Protein AF-A0A0L8HQH2-F1 (afdb_monomer_lite)

InterPro domains:
  IPR038751 INTS8 [PTHR13350] (6-342)
  IPR060086 Integrator complex subunit 8, N-terminal TPR repeats [PF26725] (22-327)

Foldseek 3Di:
DDDDDDDDDDDDDPDPPDQQPDDLCVCVVDVVVLVVQQPDPQRVVHLLVLLVVLQVVLVVLVVVLDPPPDDDDDDDDDDDDDDDDDDPDDDPSCPPVVSVLSSLLSLLSSLQSCLSVVVPLVVNPVSYQPVSSLVNLLVQLCLQVHPVCSVCLLAQDQLLPGAQSNLVSSLSNLLSLLVLLLVVPDDDDPDPPDPDPDPPPVVVVVVSVVVSVVVSVVSVVSNVSSLSNLVSSLVSLDKGWHAHSVLRDRDDPPDDDDPPSSVRTDIFHSLQVLLSSLQSQLSNCVSVVVLVSSLVSLVSNVVSPDPPTSRHDDDPVVSVVSNVVSCVSVVPDDDPPDDDDPVRVVVVCVVVVND

Radius of gyration: 26.19 Å; chains: 1; bounding box: 87×91×61 Å

pLDDT: mean 78.2, std 22.0, range [26.28, 98.31]

Secondary structure (DSSP, 8-state):
-----PPP------------SS-TTHHHH-HHHHHHHHTSSS-SS-HHHHHHHHHHHHHHHHHTTS------------------------------HHHHHHHHHHHHHHHHHHHHTTT-HHHHHHHS-HHHHHHHHHHHHHHHH-TTSGGGTTSPP-GGGS-HHHHHHHHHHHHHHHHHHHHHTS-PPPP---S---TTHHHHHHHHHHHHHHHHHHHHHTHHHHHHHHHHHHHT---EEEE-GGG-----TT----TTGGGGEEEE-HHHHHHHHHHHHHHHHHHTT-HHHHHHHHHHHHHH--TT-SS----HHHHHHHHHHHHHHTTPPPPTTS---HHHHHHHHHHTTT-

Structure (mmCIF, N/CA/C/O backbone):
data_AF-A0A0L8HQH2-F1
#
_entry.id   AF-A0A0L8HQH2-F1
#
loop_
_atom_site.group_PDB
_atom_site.id
_atom_site.type_symbol
_atom_site.label_atom_id
_atom_site.label_alt_id
_atom_site.label_comp_id
_atom_site.label_asym_id
_atom_site.label_entity_id
_atom_site.label_seq_id
_atom_site.pdbx_PDB_ins_code
_atom_site.Cartn_x
_atom_site.Cartn_y
_atom_site.Cartn_z
_atom_site.occupancy
_atom_site.B_iso_or_equiv
_atom_site.auth_seq_id
_atom_site.auth_comp_id
_atom_site.auth_asym_id
_atom_site.auth_atom_id
_atom_site.pdbx_PDB_model_num
ATOM 1 N N . MET A 1 1 ? 2.810 -59.242 3.666 1.00 40.47 1 MET A N 1
ATOM 2 C CA . MET A 1 1 ? 4.224 -58.861 3.857 1.00 40.47 1 MET A CA 1
ATOM 3 C C . MET A 1 1 ? 4.716 -58.210 2.583 1.00 40.47 1 MET A C 1
ATOM 5 O O . MET A 1 1 ? 4.861 -58.905 1.589 1.00 40.47 1 MET A O 1
ATOM 9 N N . SER A 1 2 ? 4.881 -56.893 2.592 1.00 30.62 2 SER A N 1
ATOM 10 C CA . SER A 1 2 ? 5.757 -56.134 1.690 1.00 30.62 2 SER A CA 1
ATOM 11 C C . SER A 1 2 ? 5.909 -54.747 2.309 1.00 30.62 2 SER A C 1
ATOM 13 O O . SER A 1 2 ? 4.925 -54.150 2.743 1.00 30.62 2 SER A O 1
ATOM 15 N N . GLU A 1 3 ? 7.161 -54.352 2.490 1.00 27.39 3 GLU A N 1
ATOM 16 C CA . GLU A 1 3 ? 7.636 -53.353 3.440 1.00 27.39 3 GLU A CA 1
ATOM 17 C C . GLU A 1 3 ? 7.419 -51.912 2.973 1.00 27.39 3 GLU A C 1
ATOM 19 O O . GLU A 1 3 ? 7.513 -51.578 1.794 1.00 27.39 3 GLU A O 1
ATOM 24 N N . CYS A 1 4 ? 7.147 -51.059 3.957 1.00 27.11 4 CYS A N 1
ATOM 25 C CA . CYS A 1 4 ? 7.068 -49.614 3.847 1.00 27.11 4 CYS A CA 1
ATOM 26 C C . CYS A 1 4 ? 8.495 -49.045 3.894 1.00 27.11 4 CYS A C 1
ATOM 28 O O . CYS A 1 4 ? 9.155 -49.129 4.931 1.00 27.11 4 CYS A O 1
ATOM 30 N N . VAL A 1 5 ? 8.986 -48.485 2.786 1.00 33.34 5 VAL A N 1
ATOM 31 C CA . VAL A 1 5 ? 10.276 -47.782 2.755 1.00 33.34 5 VAL A CA 1
ATOM 32 C C . VAL A 1 5 ? 10.044 -46.326 3.149 1.00 33.34 5 VAL A C 1
ATOM 34 O O . VAL A 1 5 ? 9.513 -45.528 2.379 1.00 33.34 5 VAL A O 1
ATOM 37 N N . MET A 1 6 ? 10.453 -45.986 4.371 1.00 33.44 6 MET A N 1
ATOM 38 C CA . MET A 1 6 ? 10.622 -44.605 4.814 1.00 33.44 6 MET A CA 1
ATOM 39 C C . MET A 1 6 ? 11.778 -43.963 4.038 1.00 33.44 6 MET A C 1
ATOM 41 O O . MET A 1 6 ? 12.914 -44.424 4.132 1.00 33.44 6 MET A O 1
ATOM 45 N N . SER A 1 7 ? 11.505 -42.885 3.301 1.00 30.67 7 SER A N 1
ATOM 46 C CA . SER A 1 7 ? 12.551 -42.015 2.755 1.00 30.67 7 SER A CA 1
ATOM 47 C C . SER A 1 7 ? 12.710 -40.795 3.654 1.00 30.67 7 SER A C 1
ATOM 49 O O . SER A 1 7 ? 11.786 -40.008 3.860 1.00 30.67 7 SER A O 1
ATOM 51 N N . SER A 1 8 ? 13.896 -40.706 4.242 1.00 30.92 8 SER A N 1
ATOM 52 C CA . SER A 1 8 ? 14.345 -39.690 5.179 1.00 30.92 8 SER A CA 1
ATOM 53 C C . SER A 1 8 ? 14.451 -38.302 4.547 1.00 30.92 8 SER A C 1
ATOM 55 O O . SER A 1 8 ? 15.062 -38.116 3.496 1.00 30.92 8 SER A O 1
ATOM 57 N N . SER A 1 9 ? 13.941 -37.321 5.282 1.00 37.47 9 SER A N 1
ATOM 58 C CA . SER A 1 9 ? 14.136 -35.880 5.132 1.00 37.47 9 SER A CA 1
ATOM 59 C C . SER A 1 9 ? 15.604 -35.474 4.919 1.00 37.47 9 SER A C 1
ATOM 61 O O . SER A 1 9 ? 16.418 -35.563 5.842 1.00 37.47 9 SER A O 1
ATOM 63 N N . GLY A 1 10 ? 15.919 -34.963 3.725 1.00 28.16 10 GLY A N 1
ATOM 64 C CA . GLY A 1 10 ? 17.170 -34.274 3.398 1.00 28.16 10 GLY A CA 1
ATOM 65 C C . GLY A 1 10 ? 16.973 -32.755 3.365 1.00 28.16 10 GLY A C 1
ATOM 66 O O . GLY A 1 10 ? 16.019 -32.259 2.775 1.00 28.16 10 GLY A O 1
ATOM 67 N N . ARG A 1 11 ? 17.863 -32.020 4.039 1.00 33.94 11 ARG A N 1
ATOM 68 C CA . ARG A 1 11 ? 17.906 -30.546 4.101 1.00 33.94 11 ARG A CA 1
ATOM 69 C C . ARG A 1 11 ? 18.128 -29.938 2.704 1.00 33.94 11 ARG A C 1
ATOM 71 O O . ARG A 1 11 ? 18.887 -30.528 1.935 1.00 33.94 11 ARG A O 1
ATOM 78 N N . PRO A 1 12 ? 17.597 -28.740 2.394 1.00 33.75 12 PRO A N 1
ATOM 79 C CA . PRO A 1 12 ? 18.025 -28.015 1.206 1.00 33.75 12 PRO A CA 1
ATOM 80 C C . PRO A 1 12 ? 19.468 -27.545 1.425 1.00 33.75 12 PRO A C 1
ATOM 82 O O . PRO A 1 12 ? 19.755 -26.714 2.286 1.00 33.75 12 PRO A O 1
ATOM 85 N N . SER A 1 13 ? 20.390 -28.150 0.682 1.00 30.48 13 SER A N 1
ATOM 86 C CA . SER A 1 13 ? 21.754 -27.654 0.534 1.00 30.48 13 SER A CA 1
ATOM 87 C C . SER A 1 13 ? 21.686 -26.325 -0.221 1.00 30.48 13 SER A C 1
ATOM 89 O O . SER A 1 13 ? 21.025 -26.251 -1.257 1.00 30.48 13 SER A O 1
ATOM 91 N N . MET A 1 14 ? 22.326 -25.280 0.310 1.00 41.94 14 MET A N 1
ATOM 92 C CA . MET A 1 14 ? 22.543 -24.018 -0.404 1.00 41.94 14 MET A CA 1
ATOM 93 C C . MET A 1 14 ? 23.433 -24.321 -1.608 1.00 41.94 14 MET A C 1
ATOM 95 O O . MET A 1 14 ? 24.655 -24.419 -1.487 1.00 41.94 14 MET A O 1
ATOM 99 N N . GLY A 1 15 ? 22.791 -24.548 -2.752 1.00 34.19 15 GLY A N 1
ATOM 100 C CA . GLY A 1 15 ? 23.458 -24.612 -4.041 1.00 34.19 15 GLY A CA 1
ATOM 101 C C . GLY A 1 15 ? 24.081 -23.260 -4.406 1.00 34.19 15 GLY A C 1
ATOM 102 O O . GLY A 1 15 ? 23.786 -22.244 -3.768 1.00 34.19 15 GLY A O 1
ATOM 103 N N . PRO A 1 16 ? 24.955 -23.234 -5.426 1.00 34.78 16 PRO A N 1
ATOM 104 C CA . PRO A 1 16 ? 25.500 -21.992 -5.955 1.00 34.78 16 PRO A CA 1
ATOM 105 C C . PRO A 1 16 ? 24.341 -21.088 -6.368 1.00 34.78 16 PRO A C 1
ATOM 107 O O . PRO A 1 16 ? 23.354 -21.589 -6.903 1.00 34.78 16 PRO A O 1
ATOM 110 N N . ILE A 1 17 ? 24.469 -19.780 -6.136 1.00 41.50 17 ILE A N 1
ATOM 111 C CA . ILE A 1 17 ? 23.559 -18.766 -6.676 1.00 41.50 17 ILE A CA 1
ATOM 112 C C . ILE A 1 17 ? 23.475 -19.017 -8.183 1.00 41.50 17 ILE A C 1
ATOM 114 O O . ILE A 1 17 ? 24.422 -18.729 -8.918 1.00 41.50 17 ILE A O 1
ATOM 118 N N . THR A 1 18 ? 22.386 -19.633 -8.637 1.00 38.00 18 THR A N 1
ATOM 119 C CA . THR A 1 18 ? 22.082 -19.740 -10.055 1.00 38.00 18 THR A CA 1
ATOM 120 C C . THR A 1 18 ? 21.903 -18.312 -10.530 1.00 38.00 18 THR A C 1
ATOM 122 O O . THR A 1 18 ? 21.019 -17.599 -10.059 1.00 38.00 18 THR A O 1
ATOM 125 N N . LEU A 1 19 ? 22.819 -17.858 -11.389 1.00 38.75 19 LEU A N 1
ATOM 126 C CA . LEU A 1 19 ? 22.644 -16.613 -12.126 1.00 38.75 19 LEU A CA 1
ATOM 127 C C . LEU A 1 19 ? 21.235 -16.651 -12.733 1.00 38.75 19 LEU A C 1
ATOM 129 O O . LEU A 1 19 ? 20.871 -17.700 -13.277 1.00 38.75 19 LEU A O 1
ATOM 133 N N . PRO A 1 20 ? 20.436 -15.575 -12.619 1.00 51.72 20 PRO A N 1
ATOM 134 C CA . PRO A 1 20 ? 19.122 -15.560 -13.241 1.00 51.72 20 PRO A CA 1
ATOM 135 C C . PRO A 1 20 ? 19.290 -15.915 -14.721 1.00 51.72 20 PRO A C 1
ATOM 137 O O . PRO A 1 20 ? 20.242 -15.460 -15.360 1.00 51.72 20 PRO A O 1
ATOM 140 N N . ALA A 1 21 ? 18.401 -16.759 -15.254 1.00 62.91 21 ALA A N 1
ATOM 141 C CA . ALA A 1 21 ? 18.482 -17.219 -16.645 1.00 62.91 21 ALA A CA 1
ATOM 142 C C . ALA A 1 21 ? 18.454 -16.051 -17.654 1.00 62.91 21 ALA A C 1
ATOM 144 O O . ALA A 1 21 ? 18.872 -16.213 -18.796 1.00 62.91 21 ALA A O 1
ATOM 145 N N . VAL A 1 22 ? 17.996 -14.883 -17.194 1.00 67.88 22 VAL A N 1
ATOM 146 C CA . VAL A 1 22 ? 17.934 -13.605 -17.899 1.00 67.88 22 VAL A CA 1
ATOM 147 C C . VAL A 1 22 ? 18.656 -12.555 -17.056 1.00 67.88 22 VAL A C 1
ATOM 149 O O . VAL A 1 22 ? 18.317 -12.339 -15.887 1.00 67.88 22 VAL A O 1
ATOM 152 N N . ALA A 1 23 ? 19.654 -11.877 -17.622 1.00 77.88 23 ALA A N 1
ATOM 153 C CA . ALA A 1 23 ? 20.329 -10.800 -16.909 1.00 77.88 23 ALA A CA 1
ATOM 154 C C . ALA A 1 23 ? 19.415 -9.569 -16.778 1.00 77.88 23 ALA A C 1
ATOM 156 O O . ALA A 1 23 ? 18.656 -9.243 -17.686 1.00 77.88 23 ALA A O 1
ATOM 157 N N . TRP A 1 24 ? 19.519 -8.817 -15.674 1.00 78.94 24 TRP A N 1
ATOM 158 C CA . TRP A 1 24 ? 18.626 -7.676 -15.404 1.00 78.94 24 TRP A CA 1
ATOM 159 C C . TRP A 1 24 ? 18.599 -6.626 -16.534 1.00 78.94 24 TRP A C 1
ATOM 161 O O . TRP A 1 24 ? 17.595 -5.940 -16.715 1.00 78.94 24 TRP A O 1
ATOM 171 N N . PHE A 1 25 ? 19.697 -6.480 -17.288 1.00 79.06 25 PHE A N 1
ATOM 172 C CA . PHE A 1 25 ? 19.797 -5.508 -18.378 1.00 79.06 25 PHE A CA 1
ATOM 173 C C . PHE A 1 25 ? 19.011 -5.933 -19.621 1.00 79.06 25 PHE A C 1
ATOM 175 O O . PHE A 1 25 ? 18.675 -5.074 -20.427 1.00 79.06 25 PHE A O 1
ATOM 182 N N . GLU A 1 26 ? 18.687 -7.216 -19.782 1.00 83.62 26 GLU A N 1
ATOM 183 C CA . GLU A 1 26 ? 17.894 -7.700 -20.917 1.00 83.62 26 GLU A CA 1
ATOM 184 C C . GLU A 1 26 ? 16.468 -7.141 -20.869 1.00 83.62 26 GLU A C 1
ATOM 186 O O . GLU A 1 26 ? 15.919 -6.778 -21.905 1.00 83.62 26 GLU A O 1
ATOM 191 N N . PHE A 1 27 ? 15.921 -6.918 -19.668 1.00 85.50 27 PHE A N 1
ATOM 192 C CA . PHE A 1 27 ? 14.631 -6.241 -19.477 1.00 85.50 27 PHE A CA 1
ATOM 193 C C . PHE A 1 27 ? 14.640 -4.759 -19.885 1.00 85.50 27 PHE A C 1
ATOM 195 O O . PHE A 1 27 ? 13.578 -4.169 -20.062 1.00 85.50 27 PHE A O 1
ATOM 202 N N . LEU A 1 28 ? 15.819 -4.136 -20.017 1.00 81.94 28 LEU A N 1
ATOM 203 C CA . LEU A 1 28 ? 15.943 -2.792 -20.594 1.00 81.94 28 LEU A CA 1
ATOM 204 C C . LEU A 1 28 ? 16.012 -2.816 -22.124 1.00 81.94 28 LEU A C 1
ATOM 206 O O . LEU A 1 28 ? 15.782 -1.783 -22.746 1.00 81.94 28 LEU A O 1
ATOM 210 N N . LEU A 1 29 ? 16.386 -3.952 -22.716 1.00 82.19 29 LEU A N 1
ATOM 211 C CA . LEU A 1 29 ? 16.535 -4.108 -24.163 1.00 82.19 29 LEU A CA 1
ATOM 212 C C . LEU A 1 29 ? 15.233 -4.577 -24.818 1.00 82.19 29 LEU A C 1
ATOM 214 O O . LEU A 1 29 ? 14.942 -4.170 -25.940 1.00 82.19 29 LEU A O 1
ATOM 218 N N . ASP A 1 30 ? 14.459 -5.408 -24.120 1.00 81.75 30 ASP A N 1
ATOM 219 C CA . ASP A 1 30 ? 13.170 -5.921 -24.578 1.00 81.75 30 ASP A CA 1
ATOM 220 C C . ASP A 1 30 ? 12.080 -5.662 -23.528 1.00 81.75 30 ASP A C 1
ATOM 222 O O . ASP A 1 30 ? 12.012 -6.318 -22.487 1.00 81.75 30 ASP A O 1
ATOM 226 N N . GLU A 1 31 ? 11.190 -4.710 -23.821 1.00 75.88 31 GLU A N 1
ATOM 227 C CA . GLU A 1 31 ? 10.073 -4.369 -22.935 1.00 75.88 31 GLU A CA 1
ATOM 228 C C . GLU A 1 31 ? 9.068 -5.516 -22.754 1.00 75.88 31 GLU A C 1
ATOM 230 O O . GLU A 1 31 ? 8.426 -5.611 -21.704 1.00 75.88 31 GLU A O 1
ATOM 235 N N . SER A 1 32 ? 8.937 -6.401 -23.748 1.00 83.94 32 SER A N 1
ATOM 236 C CA . SER A 1 32 ? 7.994 -7.524 -23.712 1.00 83.94 32 SER A CA 1
ATOM 237 C C . SER A 1 32 ? 8.487 -8.681 -22.839 1.00 83.94 32 SER A C 1
ATOM 239 O O . SER A 1 32 ? 7.683 -9.467 -22.323 1.00 83.94 32 SER A O 1
ATOM 241 N N . LEU A 1 33 ? 9.803 -8.753 -22.615 1.00 88.12 33 LEU A N 1
ATOM 242 C CA . LEU A 1 33 ? 10.445 -9.790 -21.815 1.00 88.12 33 LEU A CA 1
ATOM 243 C C . LEU A 1 33 ? 9.969 -9.761 -20.362 1.00 88.12 33 LEU A C 1
ATOM 245 O O . LEU A 1 33 ? 9.731 -10.815 -19.775 1.00 88.12 33 LEU A O 1
ATOM 249 N N . LEU A 1 34 ? 9.769 -8.562 -19.804 1.00 89.31 34 LEU A N 1
ATOM 250 C CA . LEU A 1 34 ? 9.284 -8.401 -18.434 1.00 89.31 34 LEU A CA 1
ATOM 251 C C . LEU A 1 34 ? 7.891 -9.012 -18.266 1.00 89.31 34 LEU A C 1
ATOM 253 O O . LEU A 1 34 ? 7.664 -9.808 -17.361 1.00 89.31 34 LEU A O 1
ATOM 257 N N . GLU A 1 35 ? 6.956 -8.662 -19.148 1.00 89.56 35 GLU A N 1
ATOM 258 C CA . GLU A 1 35 ? 5.593 -9.189 -19.080 1.00 89.56 35 GLU A CA 1
ATOM 259 C C . GLU A 1 35 ? 5.536 -10.698 -19.280 1.00 89.56 35 GLU A C 1
ATOM 261 O O . GLU A 1 35 ? 4.736 -11.375 -18.633 1.00 89.56 35 GLU A O 1
ATOM 266 N N . LYS A 1 36 ? 6.354 -11.222 -20.197 1.00 90.56 36 LYS A N 1
ATOM 267 C CA . LYS A 1 36 ? 6.435 -12.657 -20.451 1.00 90.56 36 LYS A CA 1
ATOM 268 C C . LYS A 1 36 ? 6.925 -13.395 -19.210 1.00 90.56 36 LYS A C 1
ATOM 270 O O . LYS A 1 36 ? 6.274 -14.351 -18.804 1.00 90.56 36 LYS A O 1
ATOM 275 N N . HIS A 1 37 ? 8.008 -12.909 -18.604 1.00 91.50 37 HIS A N 1
ATOM 276 C CA . HIS A 1 37 ? 8.584 -13.463 -17.379 1.00 91.50 37 HIS A CA 1
ATOM 277 C C . HIS A 1 37 ? 7.568 -13.469 -16.236 1.00 91.50 37 HIS A C 1
ATOM 279 O O . HIS A 1 37 ? 7.323 -14.499 -15.621 1.00 91.50 37 HIS A O 1
ATOM 285 N N . LEU A 1 38 ? 6.893 -12.341 -15.991 1.00 91.19 38 LEU A N 1
ATOM 286 C CA . LEU A 1 38 ? 5.920 -12.217 -14.899 1.00 91.19 38 LEU A CA 1
ATOM 287 C C . LEU A 1 38 ? 4.697 -13.143 -15.054 1.00 91.19 38 LEU A C 1
ATOM 289 O O . LEU A 1 38 ? 4.075 -13.492 -14.055 1.00 91.19 38 LEU A O 1
ATOM 293 N N . LYS A 1 39 ? 4.354 -13.556 -16.282 1.00 92.88 39 LYS A N 1
ATOM 294 C CA . LYS A 1 39 ? 3.236 -14.476 -16.574 1.00 92.88 39 LYS A CA 1
ATOM 295 C C . LYS A 1 39 ? 3.604 -15.959 -16.418 1.00 92.88 39 LYS A C 1
ATOM 297 O O . LYS A 1 39 ? 2.724 -16.810 -16.559 1.00 92.88 39 LYS A O 1
ATOM 302 N N . GLU A 1 40 ? 4.867 -16.292 -16.159 1.00 91.94 40 GLU A N 1
ATOM 303 C CA . GLU A 1 40 ? 5.283 -17.672 -15.907 1.00 91.94 40 GLU A CA 1
ATOM 304 C C . GLU A 1 40 ? 4.687 -18.204 -14.593 1.00 91.94 40 GLU A C 1
ATOM 306 O O . GLU A 1 40 ? 4.380 -17.448 -13.675 1.00 91.94 40 GLU A O 1
ATOM 311 N N . LEU A 1 41 ? 4.500 -19.526 -14.486 1.00 86.50 41 LEU A N 1
ATOM 312 C CA . LEU A 1 41 ? 3.867 -20.133 -13.306 1.00 86.50 41 LEU A CA 1
ATOM 313 C C . LEU A 1 41 ? 4.722 -19.974 -12.037 1.00 86.50 41 LEU A C 1
ATOM 315 O O . LEU A 1 41 ? 4.181 -19.850 -10.945 1.00 86.50 41 LEU A O 1
ATOM 319 N N . ASN A 1 42 ? 6.047 -20.002 -12.192 1.00 86.19 42 ASN A N 1
ATOM 320 C CA . ASN A 1 42 ? 7.028 -19.854 -11.118 1.00 86.19 42 ASN A CA 1
ATOM 321 C C . ASN A 1 42 ? 8.237 -19.073 -11.660 1.00 86.19 42 ASN A C 1
ATOM 323 O O . ASN A 1 42 ? 9.258 -19.690 -11.966 1.00 86.19 42 ASN A O 1
ATOM 327 N N . PRO A 1 43 ? 8.110 -17.749 -11.847 1.00 88.12 43 PRO A N 1
ATOM 328 C CA . PRO A 1 43 ? 9.191 -16.935 -12.387 1.00 88.12 43 PRO A CA 1
ATOM 329 C C . PRO A 1 43 ? 10.405 -16.965 -11.452 1.00 88.12 43 PRO A C 1
ATOM 331 O O . PRO A 1 43 ? 10.268 -16.744 -10.245 1.00 88.12 43 PRO A O 1
ATOM 334 N N . ASP A 1 44 ? 11.588 -17.204 -12.017 1.00 85.06 44 ASP A N 1
ATOM 335 C CA . ASP A 1 44 ? 12.876 -17.110 -11.322 1.00 85.06 44 ASP A CA 1
ATOM 336 C C . ASP A 1 44 ? 13.787 -16.116 -12.062 1.00 85.06 44 ASP A C 1
ATOM 338 O O . ASP A 1 44 ? 14.236 -16.410 -13.174 1.00 85.06 44 ASP A O 1
ATOM 342 N N . PRO A 1 45 ? 14.038 -14.914 -11.513 1.00 89.56 45 PRO A N 1
ATOM 343 C CA . PRO A 1 45 ? 13.694 -14.459 -10.164 1.00 89.56 45 PRO A CA 1
ATOM 344 C C . PRO A 1 45 ? 12.202 -14.145 -9.983 1.00 89.56 45 PRO A C 1
ATOM 346 O O . PRO A 1 45 ? 11.519 -13.713 -10.914 1.00 89.56 45 PRO A O 1
ATOM 349 N N . THR A 1 46 ? 11.709 -14.300 -8.752 1.00 92.69 46 THR A N 1
ATOM 350 C CA . THR A 1 46 ? 10.336 -13.922 -8.373 1.00 92.69 46 THR A CA 1
ATOM 351 C C . THR A 1 46 ? 10.101 -12.413 -8.545 1.00 92.69 46 THR A C 1
ATOM 353 O O . THR A 1 46 ? 11.060 -11.637 -8.487 1.00 92.69 46 THR A O 1
ATOM 356 N N . PRO A 1 47 ? 8.845 -11.936 -8.667 1.00 94.38 47 PRO A N 1
ATOM 357 C CA . PRO A 1 47 ? 8.560 -10.508 -8.835 1.00 94.38 47 PRO A CA 1
ATOM 358 C C . PRO A 1 47 ? 9.172 -9.625 -7.732 1.00 94.38 47 PRO A C 1
ATOM 360 O O . PRO A 1 47 ? 9.752 -8.580 -8.017 1.00 94.38 47 PRO A O 1
ATOM 363 N N . GLY A 1 48 ? 9.128 -10.072 -6.472 1.00 93.81 48 GLY A N 1
ATOM 364 C CA . GLY A 1 48 ? 9.774 -9.361 -5.364 1.00 93.81 48 GLY A CA 1
ATOM 365 C C . GLY A 1 48 ? 11.294 -9.268 -5.525 1.00 93.81 48 GLY A C 1
ATOM 366 O O . GLY A 1 48 ? 11.873 -8.192 -5.378 1.00 93.81 48 GLY A O 1
ATOM 367 N N . GLN A 1 49 ? 11.945 -10.369 -5.914 1.00 92.69 49 GLN A N 1
ATOM 368 C CA . GLN A 1 49 ? 13.384 -10.378 -6.199 1.00 92.69 49 GLN A CA 1
ATOM 369 C C . GLN A 1 49 ? 13.738 -9.464 -7.379 1.00 92.69 49 GLN A C 1
ATOM 371 O O . GLN A 1 49 ? 14.759 -8.784 -7.321 1.00 92.69 49 GLN A O 1
ATOM 376 N N . MET A 1 50 ? 12.898 -9.384 -8.417 1.00 93.19 50 MET A N 1
ATOM 377 C CA . MET A 1 50 ? 13.104 -8.454 -9.534 1.00 93.19 50 MET A CA 1
ATOM 378 C C . MET A 1 50 ? 13.085 -6.997 -9.080 1.00 93.19 50 MET A C 1
ATOM 380 O O . MET A 1 50 ? 13.994 -6.244 -9.425 1.00 93.19 50 MET A O 1
ATOM 384 N N . ILE A 1 51 ? 12.093 -6.605 -8.271 1.00 95.06 51 ILE A N 1
ATOM 385 C CA . ILE A 1 51 ? 12.031 -5.257 -7.686 1.00 95.06 51 ILE A CA 1
ATOM 386 C C . ILE A 1 51 ? 13.318 -4.970 -6.908 1.00 95.06 51 ILE A C 1
ATOM 388 O O . ILE A 1 51 ? 13.943 -3.932 -7.124 1.00 95.06 51 ILE A O 1
ATOM 392 N N . VAL A 1 52 ? 13.751 -5.902 -6.050 1.00 92.62 52 VAL A N 1
ATOM 393 C CA . VAL A 1 52 ? 14.988 -5.752 -5.270 1.00 92.62 52 VAL A CA 1
ATOM 394 C C . VAL A 1 52 ? 16.200 -5.561 -6.185 1.00 92.62 52 VAL A C 1
ATOM 396 O O . VAL A 1 52 ? 16.960 -4.613 -5.993 1.00 92.62 52 VAL A O 1
ATOM 399 N N . HIS A 1 53 ? 16.357 -6.403 -7.208 1.00 92.00 53 HIS A N 1
ATOM 400 C CA . HIS A 1 53 ? 17.467 -6.315 -8.155 1.00 92.00 53 HIS A CA 1
ATOM 401 C C . HIS A 1 53 ? 17.488 -4.986 -8.916 1.00 92.00 53 HIS A C 1
ATOM 403 O O . HIS A 1 53 ? 18.539 -4.349 -9.005 1.00 92.00 53 HIS A O 1
ATOM 409 N N . PHE A 1 54 ? 16.347 -4.539 -9.447 1.00 93.81 54 PHE A N 1
ATOM 410 C CA . PHE A 1 54 ? 16.279 -3.281 -10.191 1.00 93.81 54 PHE A CA 1
ATOM 411 C C . PHE A 1 54 ? 16.594 -2.073 -9.306 1.00 93.81 54 PHE A C 1
ATOM 413 O O . PHE A 1 54 ? 17.354 -1.196 -9.721 1.00 93.81 54 PHE A O 1
ATOM 420 N N . MET A 1 55 ? 16.077 -2.047 -8.077 1.00 92.31 55 MET A N 1
ATOM 421 C CA . MET A 1 55 ? 16.305 -0.948 -7.136 1.00 92.31 55 MET A CA 1
ATOM 422 C C . MET A 1 55 ? 17.757 -0.909 -6.638 1.00 92.31 55 MET A C 1
ATOM 424 O O . MET A 1 55 ? 18.383 0.148 -6.681 1.00 92.31 55 MET A O 1
ATOM 428 N N . GLN A 1 56 ? 18.352 -2.056 -6.288 1.00 91.25 56 GLN A N 1
ATOM 429 C CA . GLN A 1 56 ? 19.774 -2.138 -5.914 1.00 91.25 56 GLN A CA 1
ATOM 430 C C . GLN A 1 56 ? 20.698 -1.701 -7.055 1.00 91.25 56 GLN A C 1
ATOM 432 O O . GLN A 1 56 ? 21.690 -0.996 -6.839 1.00 91.25 56 GLN A O 1
ATOM 437 N N . GLN A 1 57 ? 20.371 -2.087 -8.290 1.00 90.06 57 GLN A N 1
ATOM 438 C CA . GLN A 1 57 ? 21.141 -1.667 -9.455 1.00 90.06 57 GLN A CA 1
ATOM 439 C C . GLN A 1 57 ? 20.987 -0.161 -9.710 1.00 90.06 57 GLN A C 1
ATOM 441 O O . GLN A 1 57 ? 21.953 0.503 -10.096 1.00 90.06 57 GLN A O 1
ATOM 446 N N . ALA A 1 58 ? 19.799 0.397 -9.459 1.00 89.56 58 ALA A N 1
ATOM 447 C CA . ALA A 1 58 ? 19.550 1.831 -9.548 1.00 89.56 58 ALA A CA 1
ATOM 448 C C . ALA A 1 58 ? 20.360 2.615 -8.502 1.00 89.56 58 ALA A C 1
ATOM 450 O O . ALA A 1 58 ? 20.925 3.655 -8.840 1.00 89.56 58 ALA A O 1
ATOM 451 N N . GLU A 1 59 ? 20.476 2.117 -7.269 1.00 86.88 59 GLU A N 1
ATOM 452 C CA . GLU A 1 59 ? 21.302 2.709 -6.203 1.00 86.88 59 GLU A CA 1
ATOM 453 C C . GLU A 1 59 ? 22.799 2.623 -6.509 1.00 86.88 59 GLU A C 1
ATOM 455 O O . GLU A 1 59 ? 23.513 3.622 -6.419 1.00 86.88 59 GLU A O 1
ATOM 460 N N . THR A 1 60 ? 23.270 1.446 -6.934 1.00 85.75 60 THR A N 1
ATOM 461 C CA . THR A 1 60 ? 24.676 1.215 -7.308 1.00 85.75 60 THR A CA 1
ATOM 462 C C . THR A 1 60 ? 25.106 2.163 -8.417 1.00 85.75 60 THR A C 1
ATOM 464 O O . THR A 1 60 ? 26.199 2.729 -8.375 1.00 85.75 60 THR A O 1
ATOM 467 N N . HIS A 1 61 ? 24.230 2.371 -9.403 1.00 81.38 61 HIS A N 1
ATOM 468 C CA . HIS A 1 61 ? 24.451 3.407 -10.390 1.00 81.38 61 HIS A CA 1
ATOM 469 C C . HIS A 1 61 ? 24.368 4.783 -9.728 1.00 81.38 61 HIS A C 1
ATOM 471 O O . HIS A 1 61 ? 25.383 5.447 -9.686 1.00 81.38 61 HIS A O 1
ATOM 477 N N . SER A 1 62 ? 23.283 5.194 -9.081 1.00 79.25 62 SER A N 1
ATOM 478 C CA . SER A 1 62 ? 23.178 6.536 -8.466 1.00 79.25 62 SER A CA 1
ATOM 479 C C . SER A 1 62 ? 24.415 6.983 -7.656 1.00 79.25 62 SER A C 1
ATOM 481 O O . SER A 1 62 ? 24.884 8.104 -7.839 1.00 79.25 62 SER A O 1
ATOM 483 N N . ASN A 1 63 ? 25.002 6.098 -6.842 1.00 64.88 63 ASN A N 1
ATOM 484 C CA . ASN A 1 63 ? 26.162 6.398 -5.992 1.00 64.88 63 ASN A CA 1
ATOM 485 C C . ASN A 1 63 ? 27.506 6.474 -6.738 1.00 64.88 63 ASN A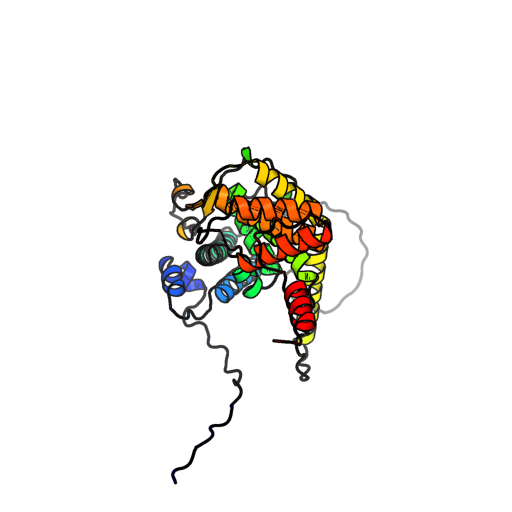 C 1
ATOM 487 O O . ASN A 1 63 ? 28.412 7.176 -6.294 1.00 64.88 63 ASN A O 1
ATOM 491 N N . ALA A 1 64 ? 27.650 5.808 -7.886 1.00 60.28 64 ALA A N 1
ATOM 492 C CA . ALA A 1 64 ? 28.861 5.893 -8.707 1.00 60.28 64 ALA A CA 1
ATOM 493 C C . ALA A 1 64 ? 29.004 7.241 -9.456 1.00 60.28 64 ALA A C 1
ATOM 495 O O . ALA A 1 64 ? 30.010 7.457 -10.130 1.00 60.28 64 ALA A O 1
ATOM 496 N N . ALA A 1 65 ? 28.030 8.155 -9.331 1.00 53.38 65 ALA A N 1
ATOM 497 C CA . ALA A 1 65 ? 28.109 9.529 -9.841 1.00 53.38 65 ALA A CA 1
ATOM 498 C C . ALA A 1 65 ? 28.861 10.508 -8.915 1.00 53.38 65 ALA A C 1
ATOM 500 O O . ALA A 1 65 ? 29.136 11.632 -9.331 1.00 53.38 65 ALA A O 1
ATOM 501 N N . LEU A 1 66 ? 29.212 10.113 -7.685 1.00 42.56 66 LEU A N 1
ATOM 502 C CA . LEU A 1 66 ? 30.085 10.905 -6.814 1.00 42.56 66 LEU A CA 1
ATOM 503 C C . LEU A 1 66 ? 31.549 10.557 -7.134 1.00 42.56 66 LEU A C 1
ATOM 505 O O . LEU A 1 66 ? 31.957 9.416 -6.893 1.00 42.56 66 LEU A O 1
ATOM 509 N N . PRO A 1 67 ? 32.367 11.484 -7.672 1.00 40.78 67 PRO A N 1
ATOM 510 C CA . PRO A 1 67 ? 33.773 11.201 -7.911 1.00 40.78 67 PRO A CA 1
ATOM 511 C C . PRO A 1 67 ? 34.453 10.917 -6.572 1.00 40.78 67 PRO A C 1
ATOM 513 O O . PRO A 1 67 ? 34.578 11.781 -5.705 1.00 40.78 67 PRO A O 1
ATOM 516 N N . THR A 1 68 ? 34.896 9.675 -6.405 1.00 35.50 68 THR A N 1
ATOM 517 C CA . THR A 1 68 ? 35.739 9.248 -5.294 1.00 35.50 68 THR A CA 1
ATOM 518 C C . THR A 1 68 ? 37.116 9.890 -5.461 1.00 35.50 68 THR A C 1
ATOM 520 O O . THR A 1 68 ? 38.044 9.274 -5.983 1.00 35.50 68 THR A O 1
ATOM 523 N N . HIS A 1 69 ? 37.279 11.141 -5.034 1.00 41.31 69 HIS A N 1
ATOM 524 C CA . HIS A 1 69 ? 38.612 11.646 -4.744 1.00 41.31 69 HIS A CA 1
ATOM 525 C C . HIS A 1 69 ? 39.059 10.951 -3.458 1.00 41.31 69 HIS A C 1
ATOM 527 O O . HIS A 1 69 ? 38.555 11.262 -2.384 1.00 41.31 69 HIS A O 1
ATOM 533 N N . ASN A 1 70 ? 39.894 9.917 -3.603 1.00 35.53 70 ASN A N 1
ATOM 534 C CA . ASN A 1 70 ? 41.037 9.586 -2.740 1.00 35.53 70 ASN A CA 1
ATOM 535 C C . ASN A 1 70 ? 41.430 8.113 -2.903 1.00 35.53 70 ASN A C 1
ATOM 537 O O . ASN A 1 70 ? 41.120 7.259 -2.075 1.00 35.53 70 ASN A O 1
ATOM 541 N N . LYS A 1 71 ? 42.196 7.832 -3.959 1.00 36.88 71 LYS A N 1
ATOM 542 C CA . LYS A 1 71 ? 43.171 6.738 -3.969 1.00 36.88 71 LYS A CA 1
ATOM 543 C C . LYS A 1 71 ? 44.430 7.195 -4.695 1.00 36.88 71 LYS A C 1
ATOM 545 O O . LYS A 1 71 ? 44.537 6.978 -5.890 1.00 36.88 71 LYS A O 1
ATOM 550 N N . THR A 1 72 ? 45.375 7.770 -3.952 1.00 30.72 72 THR A N 1
ATOM 551 C CA . THR A 1 72 ? 46.819 7.648 -4.223 1.00 30.72 72 THR A CA 1
ATOM 552 C C . THR A 1 72 ? 47.621 8.025 -2.974 1.00 30.72 72 THR A C 1
ATOM 554 O O . THR A 1 72 ? 47.650 9.182 -2.577 1.00 30.72 72 THR A O 1
ATOM 557 N N . ASN A 1 73 ? 48.257 7.003 -2.401 1.00 31.03 73 ASN A N 1
ATOM 558 C CA . ASN A 1 73 ? 49.584 6.965 -1.781 1.00 31.03 73 ASN A CA 1
ATOM 559 C C . ASN A 1 73 ? 49.941 7.924 -0.630 1.00 31.03 73 ASN A C 1
ATOM 561 O O . ASN A 1 73 ? 50.178 9.115 -0.795 1.00 31.03 73 ASN A O 1
ATOM 565 N N . SER A 1 74 ? 50.138 7.296 0.530 1.00 32.25 74 SER A N 1
ATOM 566 C CA . SER A 1 74 ? 51.111 7.690 1.548 1.00 32.25 74 SER A CA 1
ATOM 567 C C . SER A 1 74 ? 52.515 7.730 0.933 1.00 32.25 74 SER A C 1
ATOM 569 O O . SER A 1 74 ? 52.943 6.702 0.415 1.00 32.25 74 SER A O 1
ATOM 571 N N . GLU A 1 75 ? 53.215 8.865 1.035 1.00 27.48 75 GLU A N 1
ATOM 572 C CA . GLU A 1 75 ? 54.609 8.963 1.510 1.00 27.48 75 GLU A CA 1
ATOM 573 C C . GLU A 1 75 ? 55.096 10.434 1.543 1.00 27.48 75 GLU A C 1
ATOM 575 O O . GLU A 1 75 ? 55.124 11.118 0.528 1.00 27.48 75 GLU A O 1
ATOM 580 N N . LEU A 1 76 ? 55.501 10.871 2.747 1.00 29.98 76 LEU A N 1
ATOM 581 C CA . LEU A 1 76 ? 56.528 11.880 3.080 1.00 29.98 76 LEU A CA 1
ATOM 582 C C . LEU A 1 76 ? 56.388 13.338 2.569 1.00 29.98 76 LEU A C 1
ATOM 584 O O . LEU A 1 76 ? 56.749 13.661 1.444 1.00 29.98 76 LEU A O 1
ATOM 588 N N . SER A 1 77 ? 56.091 14.265 3.498 1.00 28.61 77 SER A N 1
ATOM 589 C CA . SER A 1 77 ? 57.045 15.277 4.025 1.00 28.61 77 SER A CA 1
ATOM 590 C C . SER A 1 77 ? 56.416 16.658 4.339 1.00 28.61 77 SER A C 1
ATOM 592 O O . SER A 1 77 ? 55.911 17.346 3.463 1.00 28.61 77 SER A O 1
ATOM 594 N N . ASN A 1 78 ? 56.498 17.027 5.624 1.00 26.41 78 ASN A N 1
ATOM 595 C CA . ASN A 1 78 ? 56.700 18.340 6.265 1.00 26.41 78 ASN A CA 1
ATOM 596 C C . ASN A 1 78 ? 56.133 19.676 5.714 1.00 26.41 78 ASN A C 1
ATOM 598 O O . ASN A 1 78 ? 56.501 20.150 4.648 1.00 26.41 78 ASN A O 1
ATOM 602 N N . ASN A 1 79 ? 55.463 20.370 6.652 1.00 27.47 79 ASN A N 1
ATOM 603 C CA . ASN A 1 79 ? 55.501 21.809 6.987 1.00 27.47 79 ASN A CA 1
ATOM 604 C C . ASN A 1 79 ? 55.222 22.863 5.894 1.00 27.47 79 ASN A C 1
ATOM 606 O O . ASN A 1 79 ? 56.110 23.193 5.121 1.00 27.47 79 ASN A O 1
ATOM 610 N N . HIS A 1 80 ? 54.092 23.579 5.989 1.00 28.83 80 HIS A N 1
ATOM 611 C CA . HIS A 1 80 ? 54.033 24.938 6.567 1.00 28.83 80 HIS A CA 1
ATOM 612 C C . HIS A 1 80 ? 52.634 25.580 6.454 1.00 28.83 80 HIS A C 1
ATOM 614 O O . HIS A 1 80 ? 51.901 25.411 5.490 1.00 28.83 80 HIS A O 1
ATOM 620 N N . THR A 1 81 ? 52.336 26.351 7.497 1.00 28.27 81 THR A N 1
ATOM 621 C CA . THR A 1 81 ? 51.353 27.431 7.697 1.00 28.27 81 THR A CA 1
ATOM 622 C C . THR A 1 81 ? 50.851 28.203 6.465 1.00 28.27 81 THR A C 1
ATOM 624 O O . THR A 1 81 ? 51.660 28.720 5.699 1.00 28.27 81 THR A O 1
ATOM 627 N N . GLY A 1 82 ? 49.537 28.461 6.404 1.00 26.28 82 GLY A N 1
ATOM 628 C CA . GLY A 1 82 ? 48.958 29.522 5.570 1.00 26.28 82 GLY A CA 1
ATOM 629 C C . GLY A 1 82 ? 47.431 29.474 5.487 1.00 26.28 82 GLY A C 1
ATOM 630 O O . GLY A 1 82 ? 46.879 28.668 4.752 1.00 26.28 82 GLY A O 1
ATOM 631 N N . SER A 1 83 ? 46.758 30.345 6.241 1.00 33.56 83 SER A N 1
ATOM 632 C CA . SER A 1 83 ? 45.339 30.673 6.065 1.00 33.56 83 SER A CA 1
ATOM 633 C C . SER A 1 83 ? 45.142 31.426 4.749 1.00 33.56 83 SER A C 1
ATOM 635 O O . SER A 1 83 ? 45.793 32.454 4.565 1.00 33.56 83 SER A O 1
ATOM 637 N N . VAL A 1 84 ? 44.249 30.948 3.874 1.00 28.61 84 VAL A N 1
ATOM 638 C CA . VAL A 1 84 ? 43.589 31.768 2.845 1.00 28.61 84 VAL A CA 1
ATOM 639 C C . VAL A 1 84 ? 42.173 31.227 2.602 1.00 28.61 84 VAL A C 1
ATOM 641 O O . VAL A 1 84 ? 42.000 30.122 2.091 1.00 28.61 84 VAL A O 1
ATOM 644 N N . ASP A 1 85 ? 41.174 32.036 2.955 1.00 36.09 85 ASP A N 1
ATOM 645 C CA . ASP A 1 85 ? 39.793 31.950 2.472 1.00 36.09 85 ASP A CA 1
ATOM 646 C C . ASP A 1 85 ? 39.754 32.119 0.945 1.00 36.09 85 ASP A C 1
ATOM 648 O O . ASP A 1 85 ? 40.116 33.184 0.438 1.00 36.09 85 ASP A O 1
ATOM 652 N N . ILE A 1 86 ? 39.263 31.117 0.205 1.00 33.81 86 ILE A N 1
ATOM 653 C CA . ILE A 1 86 ? 38.818 31.290 -1.187 1.00 33.81 86 ILE A CA 1
ATOM 654 C C . ILE A 1 86 ? 37.479 30.575 -1.392 1.00 33.81 86 ILE A C 1
ATOM 656 O O . ILE A 1 86 ? 37.296 29.406 -1.065 1.00 33.81 86 ILE A O 1
ATOM 660 N N . LYS A 1 87 ? 36.548 31.369 -1.920 1.00 31.20 87 LYS A N 1
ATOM 661 C CA . LYS A 1 87 ? 35.116 31.158 -2.119 1.00 31.20 87 LYS A CA 1
ATOM 662 C C . LYS A 1 87 ? 34.797 29.930 -2.973 1.00 31.20 87 LYS A C 1
ATOM 664 O O . LYS A 1 87 ? 35.409 29.706 -4.013 1.00 31.20 87 LYS A O 1
ATOM 669 N N . SER A 1 88 ? 33.774 29.193 -2.552 1.00 34.22 88 SER A N 1
ATOM 670 C CA . SER A 1 88 ? 33.132 28.110 -3.297 1.00 34.22 88 SER A CA 1
ATOM 671 C C . SER A 1 88 ? 32.190 28.689 -4.361 1.00 34.22 88 SER A C 1
ATOM 673 O O . SER A 1 88 ? 30.977 28.683 -4.182 1.00 34.22 88 SER A O 1
ATOM 675 N N . GLU A 1 89 ? 32.738 29.236 -5.444 1.00 35.47 89 GLU A N 1
ATOM 676 C CA . GLU A 1 89 ? 31.967 29.558 -6.651 1.00 35.47 89 GLU A CA 1
ATOM 677 C C . GLU A 1 89 ? 32.338 28.566 -7.766 1.00 35.47 89 GLU A C 1
ATOM 679 O O . GLU A 1 89 ? 33.506 28.402 -8.113 1.00 35.47 89 GLU A O 1
ATOM 684 N N . ASP A 1 90 ? 31.303 27.885 -8.264 1.00 41.62 90 ASP A N 1
ATOM 685 C CA . ASP A 1 90 ? 31.191 27.174 -9.541 1.00 41.62 90 ASP A CA 1
ATOM 686 C C . ASP A 1 90 ? 32.221 26.079 -9.877 1.00 41.62 90 ASP A C 1
ATOM 688 O O . ASP A 1 90 ? 33.107 26.239 -10.717 1.00 41.62 90 ASP A O 1
ATOM 692 N N . ILE A 1 91 ? 31.993 24.875 -9.337 1.00 34.53 91 ILE A N 1
ATOM 693 C CA . ILE A 1 91 ? 32.396 23.634 -10.019 1.00 34.53 91 ILE A CA 1
ATOM 694 C C . ILE A 1 91 ? 31.183 23.147 -10.829 1.00 34.53 91 ILE A C 1
ATOM 696 O O . ILE A 1 91 ? 30.149 22.852 -10.225 1.00 34.53 91 ILE A O 1
ATOM 700 N N . PRO A 1 92 ? 31.267 23.021 -12.169 1.00 34.44 92 PRO A N 1
ATOM 701 C CA . PRO A 1 92 ? 30.197 22.431 -12.959 1.00 34.44 92 PRO A CA 1
ATOM 702 C C . PRO A 1 92 ? 30.007 20.974 -12.534 1.00 34.44 92 PRO A C 1
ATOM 704 O O . PRO A 1 92 ? 30.885 20.132 -12.723 1.00 34.44 92 PRO A O 1
ATOM 707 N N . GLU A 1 93 ? 28.854 20.671 -11.955 1.00 37.22 93 GLU A N 1
ATOM 708 C CA . GLU A 1 93 ? 28.421 19.309 -11.677 1.00 37.22 93 GLU A CA 1
ATOM 709 C C . GLU A 1 93 ? 28.273 18.577 -13.028 1.00 37.22 93 GLU A C 1
ATOM 711 O O . GLU A 1 93 ? 27.289 18.766 -13.746 1.00 37.22 93 GLU A O 1
ATOM 716 N N . ILE A 1 94 ? 29.269 17.777 -13.435 1.00 38.22 94 ILE A N 1
ATOM 717 C CA . ILE A 1 94 ? 29.200 16.969 -14.665 1.00 38.22 94 ILE A CA 1
ATOM 718 C C . ILE A 1 94 ? 28.217 15.813 -14.423 1.00 38.22 94 ILE A C 1
ATOM 720 O O . ILE A 1 94 ? 28.593 14.667 -14.185 1.00 38.22 94 ILE A O 1
ATOM 724 N N . LYS A 1 95 ? 26.917 16.111 -14.479 1.00 42.56 95 LYS A N 1
ATOM 725 C CA . LYS A 1 95 ? 25.846 15.118 -14.581 1.00 42.56 95 LYS A CA 1
ATOM 726 C C . LYS A 1 95 ? 25.924 14.498 -15.971 1.00 42.56 95 LYS A C 1
ATOM 728 O O . LYS A 1 95 ? 25.406 15.069 -16.925 1.00 42.56 95 LYS A O 1
ATOM 733 N N . LEU A 1 96 ? 26.571 13.339 -16.107 1.00 41.81 96 LEU A N 1
ATOM 734 C CA . LEU A 1 96 ? 26.577 12.607 -17.374 1.00 41.81 96 LEU A CA 1
ATOM 735 C C . LEU A 1 96 ? 25.117 12.242 -17.739 1.00 41.81 96 LEU A C 1
ATOM 737 O O . LEU A 1 96 ? 24.497 11.434 -17.039 1.00 41.81 96 LEU A O 1
ATOM 741 N N . PRO A 1 97 ? 24.530 12.815 -18.807 1.00 45.44 97 PRO A N 1
ATOM 742 C CA . PRO A 1 97 ? 23.083 12.774 -19.039 1.00 45.44 97 PRO A CA 1
ATOM 743 C C . PRO A 1 97 ? 22.531 11.360 -19.292 1.00 45.44 97 PRO A C 1
ATOM 745 O O . PRO A 1 97 ? 21.353 11.108 -19.044 1.00 45.44 97 PRO A O 1
ATOM 748 N N . GLY A 1 98 ? 23.368 10.409 -19.723 1.00 53.09 98 GLY A N 1
ATOM 749 C CA . GLY A 1 98 ? 22.979 9.004 -19.909 1.00 53.09 98 GLY A CA 1
ATOM 750 C C . GLY A 1 98 ? 22.823 8.209 -18.607 1.00 53.09 98 GLY A C 1
ATOM 751 O O . GLY A 1 98 ? 22.091 7.222 -18.558 1.00 53.09 98 GLY A O 1
ATOM 752 N N . PHE A 1 99 ? 23.464 8.649 -17.525 1.00 59.12 99 PHE A N 1
ATOM 753 C CA . PHE A 1 99 ? 23.493 7.906 -16.270 1.00 59.12 99 PHE A CA 1
ATOM 754 C C . PHE A 1 99 ? 22.167 7.978 -15.507 1.00 59.12 99 PHE A C 1
ATOM 756 O O . PHE A 1 99 ? 21.649 6.970 -15.027 1.00 59.12 99 PHE A O 1
ATOM 763 N N . ASN A 1 100 ? 21.570 9.169 -15.481 1.00 73.56 100 ASN A N 1
ATOM 764 C CA . ASN A 1 100 ? 20.279 9.408 -14.842 1.00 73.56 100 ASN A CA 1
ATOM 765 C C . ASN A 1 100 ? 19.136 8.698 -15.601 1.00 73.56 100 ASN A C 1
ATOM 767 O O . ASN A 1 100 ? 18.227 8.144 -14.986 1.00 73.56 100 ASN A O 1
ATOM 771 N N . LYS A 1 101 ? 19.238 8.591 -16.938 1.00 82.00 101 LYS A N 1
ATOM 772 C CA . LYS A 1 101 ? 18.287 7.818 -17.761 1.00 82.00 101 LYS A CA 1
ATOM 773 C C . LYS A 1 101 ? 18.249 6.343 -17.357 1.00 82.00 101 LYS A C 1
ATOM 775 O O . LYS A 1 101 ? 17.168 5.785 -17.199 1.00 82.00 101 LYS A O 1
ATOM 780 N N . LYS A 1 102 ? 19.414 5.729 -17.129 1.00 85.69 102 LYS A N 1
ATOM 781 C CA . LYS A 1 102 ? 19.515 4.324 -16.708 1.00 85.69 102 LYS A CA 1
ATOM 782 C C . LYS A 1 102 ? 18.897 4.083 -15.329 1.00 85.69 102 LYS A C 1
ATOM 784 O O . LYS A 1 102 ? 18.125 3.145 -15.163 1.00 85.69 102 LYS A O 1
ATOM 789 N N . VAL A 1 103 ? 19.211 4.940 -14.356 1.00 89.00 103 VAL A N 1
ATOM 790 C CA . VAL A 1 103 ? 18.626 4.878 -13.004 1.00 89.00 103 VAL A CA 1
ATOM 791 C C . VAL A 1 103 ? 17.103 5.011 -13.071 1.00 89.00 103 VAL A C 1
ATOM 793 O O . VAL A 1 103 ? 16.387 4.224 -12.452 1.00 89.00 103 VAL A O 1
ATOM 796 N N . LYS A 1 104 ? 16.599 5.958 -13.871 1.00 87.88 104 LYS A N 1
ATOM 797 C CA . LYS A 1 104 ? 15.162 6.145 -14.093 1.00 87.88 104 LYS A CA 1
ATOM 798 C C . LYS A 1 104 ? 14.514 4.914 -14.736 1.00 87.88 104 LYS A C 1
ATOM 800 O O . LYS A 1 104 ? 13.470 4.476 -14.269 1.00 87.88 104 LYS A O 1
ATOM 805 N N . ALA A 1 105 ? 15.136 4.324 -15.756 1.00 89.38 105 ALA A N 1
ATOM 806 C CA . ALA A 1 105 ? 14.622 3.126 -16.420 1.00 89.38 105 ALA A CA 1
ATOM 807 C C . ALA A 1 105 ? 14.525 1.918 -15.470 1.00 89.38 105 ALA A C 1
ATOM 809 O O . ALA A 1 105 ? 13.522 1.212 -15.467 1.00 89.38 105 ALA A O 1
ATOM 810 N N . LEU A 1 106 ? 15.526 1.721 -14.607 1.00 92.25 106 LEU A N 1
ATOM 811 C CA . LEU A 1 106 ? 15.515 0.665 -13.588 1.00 92.25 106 LEU A CA 1
ATOM 812 C C . LEU A 1 106 ? 14.384 0.845 -12.570 1.00 92.25 106 LEU A C 1
ATOM 814 O O . LEU A 1 106 ? 13.669 -0.101 -12.249 1.00 92.25 106 LEU A O 1
ATOM 818 N N . LYS A 1 107 ? 14.177 2.076 -12.103 1.00 93.25 107 LYS A N 1
ATOM 819 C CA . LYS A 1 107 ? 13.061 2.423 -11.216 1.00 93.25 107 LYS A CA 1
ATOM 820 C C . LYS A 1 107 ? 11.698 2.193 -11.877 1.00 93.25 107 LYS A C 1
ATOM 822 O O . LYS A 1 107 ? 10.796 1.650 -11.251 1.00 93.25 107 LYS A O 1
ATOM 827 N N . ILE A 1 108 ? 11.572 2.530 -13.160 1.00 92.81 108 ILE A N 1
ATOM 828 C CA . ILE A 1 108 ? 10.374 2.269 -13.973 1.00 92.81 108 ILE A CA 1
ATOM 829 C C . ILE A 1 108 ? 10.104 0.766 -14.101 1.00 92.81 108 ILE A C 1
ATOM 831 O O . ILE A 1 108 ? 8.961 0.347 -13.943 1.00 92.81 108 ILE A O 1
ATOM 835 N N . LEU A 1 109 ? 11.133 -0.062 -14.310 1.00 93.88 109 LEU A N 1
ATOM 836 C CA . LEU A 1 109 ? 10.984 -1.521 -14.303 1.00 93.88 109 LEU A CA 1
ATOM 837 C C . LEU A 1 109 ? 10.479 -2.039 -12.948 1.00 93.88 109 LEU A C 1
ATOM 839 O O . LEU A 1 109 ? 9.582 -2.879 -12.915 1.00 93.88 109 LEU A O 1
ATOM 843 N N . ALA A 1 110 ? 10.988 -1.512 -11.831 1.00 95.75 110 ALA A N 1
ATOM 844 C CA . ALA A 1 110 ? 10.488 -1.870 -10.503 1.00 95.75 110 ALA A CA 1
ATOM 845 C C . ALA A 1 110 ? 9.002 -1.494 -10.321 1.00 95.75 110 ALA A C 1
ATOM 847 O O . ALA A 1 110 ? 8.219 -2.308 -9.828 1.00 95.75 110 ALA A O 1
ATOM 848 N N . LEU A 1 111 ? 8.589 -0.308 -10.786 1.00 97.00 111 LEU A N 1
ATOM 849 C CA . LEU A 1 111 ? 7.183 0.119 -10.774 1.00 97.00 111 LEU A CA 1
ATOM 850 C C . LEU A 1 111 ? 6.295 -0.758 -11.669 1.00 97.00 111 LEU A C 1
ATOM 852 O O . LEU A 1 111 ? 5.196 -1.116 -11.251 1.00 97.00 111 LEU A O 1
ATOM 856 N N . LYS A 1 112 ? 6.773 -1.175 -12.852 1.00 95.88 112 LYS A N 1
ATOM 857 C CA . LYS A 1 112 ? 6.066 -2.133 -13.724 1.00 95.88 112 LYS A CA 1
ATOM 858 C C . LYS A 1 112 ? 5.775 -3.449 -12.993 1.00 95.88 112 LYS A C 1
ATOM 860 O O . LYS A 1 112 ? 4.654 -3.952 -13.057 1.00 95.88 112 LYS A O 1
ATOM 865 N N . VAL A 1 113 ? 6.762 -3.994 -12.276 1.00 96.69 113 VAL A N 1
ATOM 866 C CA . VAL A 1 113 ? 6.589 -5.233 -11.496 1.00 96.69 113 VAL A CA 1
ATOM 867 C C . VAL A 1 113 ? 5.614 -5.027 -10.333 1.00 96.69 113 VAL A C 1
ATOM 869 O O . VAL A 1 113 ? 4.743 -5.862 -10.105 1.00 96.69 113 VAL A O 1
ATOM 872 N N . ALA A 1 114 ? 5.699 -3.901 -9.623 1.00 97.50 114 ALA A N 1
ATOM 873 C CA . ALA A 1 114 ? 4.770 -3.580 -8.538 1.00 97.50 114 ALA A CA 1
ATOM 874 C C . ALA A 1 114 ? 3.320 -3.398 -9.029 1.00 97.50 114 ALA A C 1
ATOM 876 O O . ALA A 1 114 ? 2.380 -3.860 -8.378 1.00 97.50 114 ALA A O 1
ATOM 877 N N . ALA A 1 115 ? 3.140 -2.811 -10.216 1.00 96.94 115 ALA A N 1
ATOM 878 C CA . ALA A 1 115 ? 1.846 -2.703 -10.881 1.00 96.94 115 ALA A CA 1
ATOM 879 C C . ALA A 1 115 ? 1.291 -4.074 -11.302 1.00 96.94 115 ALA A C 1
ATOM 881 O O . ALA A 1 115 ? 0.089 -4.308 -11.187 1.00 96.94 115 ALA A O 1
ATOM 882 N N . PHE A 1 116 ? 2.152 -5.003 -11.738 1.00 95.50 116 PHE A N 1
ATOM 883 C CA . PHE A 1 116 ? 1.766 -6.397 -11.994 1.00 95.50 116 PHE A CA 1
ATOM 884 C C . PHE A 1 116 ? 1.287 -7.108 -10.718 1.00 95.50 116 PHE A C 1
ATOM 886 O O . PHE A 1 116 ? 0.302 -7.841 -10.755 1.00 95.50 116 PHE A O 1
ATOM 893 N N . LEU A 1 117 ? 1.919 -6.823 -9.575 1.00 95.75 117 LEU A N 1
ATOM 894 C CA . LEU A 1 117 ? 1.469 -7.262 -8.246 1.00 95.75 117 LEU A CA 1
ATOM 895 C C . LEU A 1 117 ? 0.252 -6.475 -7.719 1.00 95.75 117 LEU A C 1
ATOM 897 O O . LEU A 1 117 ? -0.137 -6.640 -6.564 1.00 95.75 117 LEU A O 1
ATOM 901 N N . GLN A 1 118 ? -0.353 -5.621 -8.551 1.00 95.69 118 GLN A N 1
ATOM 902 C CA . GLN A 1 118 ? -1.555 -4.839 -8.253 1.00 95.69 118 GLN A CA 1
ATOM 903 C C . GLN A 1 118 ? -1.428 -3.935 -7.023 1.00 95.69 118 GLN A C 1
ATOM 905 O O . GLN A 1 118 ? -2.430 -3.644 -6.370 1.00 95.69 118 GLN A O 1
ATOM 910 N N . TRP A 1 119 ? -0.209 -3.484 -6.708 1.00 96.69 119 TRP A N 1
ATOM 911 C CA . TRP A 1 119 ? 0.054 -2.625 -5.548 1.00 96.69 119 TRP A CA 1
ATOM 912 C C . TRP A 1 119 ? -0.406 -3.226 -4.211 1.00 96.69 119 TRP A C 1
ATOM 914 O O . TRP A 1 119 ? -0.736 -2.499 -3.273 1.00 96.69 119 TRP A O 1
ATOM 924 N N . ASP A 1 120 ? -0.443 -4.555 -4.121 1.00 95.75 120 ASP A N 1
ATOM 925 C CA . ASP A 1 120 ? -0.862 -5.260 -2.917 1.00 95.75 120 ASP A CA 1
ATOM 926 C C . ASP A 1 120 ? 0.186 -5.091 -1.804 1.00 95.75 120 ASP A C 1
ATOM 928 O O . ASP A 1 120 ? 1.284 -5.652 -1.866 1.00 95.75 120 ASP A O 1
ATOM 932 N N . LEU A 1 121 ? -0.144 -4.289 -0.787 1.00 96.00 121 LEU A N 1
ATOM 933 C CA . LEU A 1 121 ? 0.770 -3.971 0.312 1.00 96.00 121 LEU A CA 1
ATOM 934 C C . LEU A 1 121 ? 1.160 -5.200 1.139 1.00 96.00 121 LEU A C 1
ATOM 936 O O . LEU A 1 121 ? 2.277 -5.234 1.657 1.00 96.00 121 LEU A O 1
ATOM 940 N N . GLU A 1 122 ? 0.304 -6.221 1.232 1.00 93.75 122 GLU A N 1
ATOM 941 C CA . GLU A 1 122 ? 0.637 -7.460 1.937 1.00 93.75 122 GLU A CA 1
ATOM 942 C C . GLU A 1 122 ? 1.705 -8.238 1.158 1.00 93.75 122 GLU A C 1
ATOM 944 O O . GLU A 1 122 ? 2.700 -8.692 1.732 1.00 93.75 122 GLU A O 1
ATOM 949 N N . VAL A 1 123 ? 1.540 -8.347 -0.163 1.00 95.19 123 VAL A N 1
ATOM 950 C CA . VAL A 1 123 ? 2.518 -9.006 -1.043 1.00 95.19 123 VAL A CA 1
ATOM 951 C C . VAL A 1 123 ? 3.839 -8.237 -1.064 1.00 95.19 123 VAL A C 1
ATOM 953 O O . VAL A 1 123 ? 4.906 -8.839 -0.914 1.00 95.19 123 VAL A O 1
ATOM 956 N N . LEU A 1 124 ? 3.794 -6.911 -1.212 1.00 96.38 124 LEU A N 1
ATOM 957 C CA . LEU A 1 124 ? 4.990 -6.066 -1.244 1.00 96.38 124 LEU A CA 1
ATOM 958 C C . LEU A 1 124 ? 5.748 -6.121 0.089 1.00 96.38 124 LEU A C 1
ATOM 960 O O . LEU A 1 124 ? 6.953 -6.352 0.091 1.00 96.38 124 LEU A O 1
ATOM 964 N N . SER A 1 125 ? 5.055 -6.011 1.225 1.00 91.69 125 SER A N 1
ATOM 965 C CA . SER A 1 125 ? 5.697 -6.030 2.550 1.00 91.69 125 SER A CA 1
ATOM 966 C C . SER A 1 125 ? 6.311 -7.387 2.903 1.00 91.69 125 SER A C 1
ATOM 968 O O . SER A 1 125 ? 7.312 -7.441 3.611 1.00 91.69 125 SER A O 1
ATOM 970 N N . LYS A 1 126 ? 5.751 -8.496 2.399 1.00 92.25 126 LYS A N 1
ATOM 971 C CA . LYS A 1 126 ? 6.332 -9.840 2.582 1.00 92.25 126 LYS A CA 1
ATOM 972 C C . LYS A 1 126 ? 7.511 -10.120 1.655 1.00 92.25 126 LYS A C 1
ATOM 974 O O . LYS A 1 126 ? 8.362 -10.941 1.992 1.00 92.25 126 LYS A O 1
ATOM 979 N N . SER A 1 127 ? 7.529 -9.503 0.476 1.00 93.12 127 SER A N 1
ATOM 980 C CA . SER A 1 127 ? 8.507 -9.807 -0.573 1.00 93.12 127 SER A CA 1
ATOM 981 C C . SER A 1 127 ? 9.696 -8.847 -0.616 1.00 93.12 127 SER A C 1
ATOM 983 O O . SER A 1 127 ? 10.728 -9.199 -1.188 1.00 93.12 127 SER A O 1
ATOM 985 N N . LEU A 1 128 ? 9.581 -7.667 -0.001 1.00 93.81 128 LEU A N 1
ATOM 986 C CA . LEU A 1 128 ? 10.584 -6.607 -0.058 1.00 93.81 128 LEU A CA 1
ATOM 987 C C . LEU A 1 128 ? 11.083 -6.210 1.341 1.00 93.81 128 LEU A C 1
ATOM 989 O O . LEU A 1 128 ? 10.305 -6.187 2.295 1.00 93.81 128 LEU A O 1
ATOM 993 N N . PRO A 1 129 ? 12.365 -5.822 1.481 1.00 92.94 129 PRO A N 1
ATOM 994 C CA . PRO A 1 129 ? 12.837 -5.116 2.669 1.00 92.94 129 PRO A CA 1
ATOM 995 C C . PRO A 1 129 ? 12.076 -3.802 2.882 1.00 92.94 129 PRO A C 1
ATOM 997 O O . PRO A 1 129 ? 11.747 -3.113 1.916 1.00 92.94 129 PRO A O 1
ATOM 1000 N N . LEU A 1 130 ? 11.879 -3.409 4.144 1.00 92.88 130 LEU A N 1
ATOM 1001 C CA . LEU A 1 130 ? 11.076 -2.238 4.514 1.00 92.88 130 LEU A CA 1
ATOM 1002 C C . LEU A 1 130 ? 11.511 -0.945 3.797 1.00 92.88 130 LEU A C 1
ATOM 1004 O O . LEU A 1 130 ? 10.683 -0.218 3.249 1.00 92.88 130 LEU A O 1
ATOM 1008 N N . THR A 1 131 ? 12.817 -0.684 3.754 1.00 92.56 131 THR A N 1
ATOM 1009 C CA . THR A 1 131 ? 13.409 0.477 3.068 1.00 92.56 131 THR A CA 1
ATOM 1010 C C . THR A 1 131 ? 13.173 0.461 1.559 1.00 92.56 131 THR A C 1
ATOM 1012 O O . THR A 1 131 ? 12.997 1.508 0.934 1.00 92.56 131 THR A O 1
ATOM 1015 N N . MET A 1 132 ? 13.135 -0.730 0.962 1.00 93.81 132 MET A N 1
ATOM 1016 C CA . MET A 1 132 ? 12.887 -0.903 -0.463 1.00 93.81 132 MET A CA 1
ATOM 1017 C C . MET A 1 132 ? 11.427 -0.597 -0.797 1.00 93.81 132 MET A C 1
ATOM 1019 O O . MET A 1 132 ? 11.165 0.106 -1.773 1.00 93.81 132 MET A O 1
ATOM 1023 N N . THR A 1 133 ? 10.487 -1.052 0.040 1.00 96.50 133 THR A N 1
ATOM 1024 C CA . THR A 1 133 ? 9.062 -0.710 -0.089 1.00 96.50 133 THR A CA 1
ATOM 1025 C C . THR A 1 133 ? 8.855 0.797 0.005 1.00 96.50 133 THR A C 1
ATOM 1027 O O . THR A 1 133 ? 8.195 1.371 -0.859 1.00 96.50 133 THR A O 1
ATOM 1030 N N . GLN A 1 134 ? 9.492 1.464 0.976 1.00 95.62 134 GLN A N 1
ATOM 1031 C CA . GLN A 1 134 ? 9.436 2.924 1.086 1.00 95.62 134 GLN A CA 1
ATOM 1032 C C . GLN A 1 134 ? 9.920 3.604 -0.201 1.00 95.62 134 GLN A C 1
ATOM 1034 O O . GLN A 1 134 ? 9.250 4.484 -0.740 1.00 95.62 134 GLN A O 1
ATOM 1039 N N . THR A 1 135 ? 11.085 3.190 -0.704 1.00 94.25 135 THR A N 1
ATOM 1040 C CA . THR A 1 135 ? 11.715 3.811 -1.875 1.00 94.25 135 THR A CA 1
ATOM 1041 C C . THR A 1 135 ? 10.877 3.597 -3.134 1.00 94.25 135 THR A C 1
ATOM 1043 O O . THR A 1 135 ? 10.733 4.517 -3.938 1.00 94.25 135 THR A O 1
ATOM 1046 N N . LEU A 1 136 ? 10.278 2.414 -3.284 1.00 97.12 136 LEU A N 1
ATOM 1047 C CA . LEU A 1 136 ? 9.365 2.075 -4.374 1.00 97.12 136 LEU A CA 1
ATOM 1048 C C . LEU A 1 136 ? 8.088 2.930 -4.340 1.00 97.12 136 LEU A C 1
ATOM 1050 O O . LEU A 1 136 ? 7.716 3.510 -5.359 1.00 97.12 136 LEU A O 1
ATOM 1054 N N . LEU A 1 137 ? 7.435 3.050 -3.180 1.00 97.12 137 LEU A N 1
ATOM 1055 C CA . LEU A 1 137 ? 6.207 3.841 -3.040 1.00 97.12 137 LEU A CA 1
ATOM 1056 C C . LEU A 1 137 ? 6.469 5.341 -3.221 1.00 97.12 137 LEU A C 1
ATOM 1058 O O . LEU A 1 137 ? 5.695 6.028 -3.882 1.00 97.12 137 LEU A O 1
ATOM 1062 N N . LEU A 1 138 ? 7.594 5.850 -2.717 1.00 94.38 138 LEU A N 1
ATOM 1063 C CA . LEU A 1 138 ? 8.016 7.229 -2.972 1.00 94.38 138 LEU A CA 1
ATOM 1064 C C . LEU A 1 138 ? 8.322 7.472 -4.455 1.00 94.38 138 LEU A C 1
ATOM 1066 O O . LEU A 1 138 ? 8.052 8.554 -4.972 1.00 94.38 138 LEU A O 1
ATOM 1070 N N . GLU A 1 139 ? 8.870 6.488 -5.167 1.00 94.00 139 GLU A N 1
ATOM 1071 C CA . GLU A 1 139 ? 9.066 6.587 -6.614 1.00 94.00 139 GLU A CA 1
ATOM 1072 C C . GLU A 1 139 ? 7.735 6.575 -7.384 1.00 94.00 139 GLU A C 1
ATOM 1074 O O . GLU A 1 139 ? 7.593 7.322 -8.354 1.00 94.00 139 GLU A O 1
ATOM 1079 N N . LEU A 1 140 ? 6.737 5.811 -6.925 1.00 95.56 140 LEU A N 1
ATOM 1080 C CA . LEU A 1 140 ? 5.376 5.872 -7.465 1.00 95.56 140 LEU A CA 1
ATOM 1081 C C . LEU A 1 140 ? 4.784 7.277 -7.286 1.00 95.56 140 LEU A C 1
ATOM 1083 O O . LEU A 1 140 ? 4.349 7.880 -8.265 1.00 95.56 140 LEU A O 1
ATOM 1087 N N . VAL A 1 141 ? 4.838 7.831 -6.068 1.00 93.81 141 VAL A N 1
ATOM 1088 C CA . VAL A 1 141 ? 4.376 9.202 -5.780 1.00 93.81 141 VAL A CA 1
ATOM 1089 C C . VAL A 1 141 ? 5.099 10.215 -6.668 1.00 93.81 141 VAL A C 1
ATOM 1091 O O . VAL A 1 141 ? 4.463 11.055 -7.300 1.00 93.81 141 VAL A O 1
ATOM 1094 N N . ARG A 1 142 ? 6.427 10.111 -6.795 1.00 90.62 142 ARG A N 1
ATOM 1095 C CA . ARG A 1 142 ? 7.223 10.975 -7.681 1.00 90.62 142 ARG A CA 1
ATOM 1096 C C . ARG A 1 142 ? 6.752 10.900 -9.135 1.00 90.62 142 ARG A C 1
ATOM 1098 O O . ARG A 1 142 ? 6.743 11.922 -9.819 1.00 90.62 142 ARG A O 1
ATOM 1105 N N . THR A 1 143 ? 6.380 9.710 -9.598 1.00 89.81 143 THR A N 1
ATOM 1106 C CA . THR A 1 143 ? 5.945 9.469 -10.979 1.00 89.81 143 THR A CA 1
ATOM 1107 C C . THR A 1 143 ? 4.539 10.007 -11.241 1.00 89.81 143 THR A C 1
ATOM 1109 O O . THR A 1 143 ? 4.301 10.570 -12.306 1.00 89.81 143 THR A O 1
ATOM 1112 N N . CYS A 1 144 ? 3.619 9.877 -10.283 1.00 90.06 144 CYS A N 1
ATOM 1113 C CA . CYS A 1 144 ? 2.227 10.302 -10.447 1.00 90.06 144 CYS A CA 1
ATOM 1114 C C . CYS A 1 144 ? 1.993 11.786 -10.112 1.00 90.06 144 CYS A C 1
ATOM 1116 O O . CYS A 1 144 ? 1.156 12.420 -10.743 1.00 90.06 144 CYS A O 1
ATOM 1118 N N . VAL A 1 145 ? 2.726 12.356 -9.150 1.00 85.81 145 VAL A N 1
ATOM 1119 C CA . VAL A 1 145 ? 2.559 13.758 -8.704 1.00 85.81 145 VAL A CA 1
ATOM 1120 C C . VAL A 1 145 ? 3.559 14.709 -9.383 1.00 85.81 145 VAL A C 1
ATOM 1122 O O . VAL A 1 145 ? 3.317 15.910 -9.487 1.00 85.81 145 VAL A O 1
ATOM 1125 N N . GLY A 1 146 ? 4.692 14.186 -9.860 1.00 75.31 146 GLY A N 1
ATOM 1126 C CA . GLY A 1 146 ? 5.791 14.967 -10.429 1.00 75.31 146 GLY A CA 1
ATOM 1127 C C . GLY A 1 146 ? 6.906 15.282 -9.421 1.00 75.31 146 GLY A C 1
ATOM 1128 O O . GLY A 1 146 ? 6.725 15.282 -8.202 1.00 75.31 146 GLY A O 1
ATOM 1129 N N . SER A 1 147 ? 8.107 15.560 -9.939 1.00 62.78 147 SER A N 1
ATOM 1130 C CA . SER A 1 147 ? 9.351 15.623 -9.154 1.00 62.78 147 SER A CA 1
ATOM 1131 C C . SER A 1 147 ? 9.418 16.737 -8.104 1.00 62.78 147 SER A C 1
ATOM 1133 O O . SER A 1 147 ? 10.156 16.587 -7.136 1.00 62.78 147 SER A O 1
ATOM 1135 N N . GLY A 1 148 ? 8.669 17.833 -8.270 1.00 58.88 148 GLY A N 1
ATOM 1136 C CA . GLY A 1 148 ? 8.681 18.981 -7.349 1.00 58.88 148 GLY A CA 1
ATOM 1137 C C . GLY A 1 148 ? 7.812 18.822 -6.095 1.00 58.88 148 GLY A C 1
ATOM 1138 O O . GLY A 1 148 ? 7.896 19.648 -5.193 1.00 58.88 148 GLY A O 1
ATOM 1139 N N . SER A 1 149 ? 6.984 17.776 -6.023 1.00 63.59 149 SER A N 1
ATOM 1140 C CA . SER A 1 149 ? 5.949 17.648 -4.984 1.00 63.59 149 SER A CA 1
ATOM 1141 C C . SER A 1 149 ? 6.244 16.577 -3.933 1.00 63.59 149 SER A C 1
ATOM 1143 O O . SER A 1 149 ? 5.506 16.463 -2.959 1.00 63.59 149 SER A O 1
ATOM 1145 N N . ILE A 1 150 ? 7.330 15.810 -4.076 1.00 69.25 150 ILE A N 1
ATOM 1146 C CA . ILE A 1 150 ? 7.658 14.735 -3.126 1.00 69.25 150 ILE A CA 1
ATOM 1147 C C . ILE A 1 150 ? 8.029 15.250 -1.733 1.00 69.25 150 ILE A C 1
ATOM 1149 O O . ILE A 1 150 ? 7.759 14.583 -0.742 1.00 69.25 150 ILE A O 1
ATOM 1153 N N . GLU A 1 151 ? 8.581 16.462 -1.638 1.00 71.62 151 GLU A N 1
ATOM 1154 C CA . GLU A 1 151 ? 8.884 17.113 -0.354 1.00 71.62 151 GLU A CA 1
ATOM 1155 C C . GLU A 1 151 ? 7.620 17.365 0.480 1.00 71.62 151 GLU A C 1
ATOM 1157 O O . GLU A 1 151 ? 7.683 17.492 1.700 1.00 71.62 151 GLU A O 1
ATOM 1162 N N . LYS A 1 152 ? 6.457 17.386 -0.179 1.00 76.62 152 LYS A N 1
ATOM 1163 C CA . LYS A 1 152 ? 5.147 17.597 0.433 1.00 76.62 152 LYS A CA 1
ATOM 1164 C C . LYS A 1 152 ? 4.397 16.294 0.702 1.00 76.62 152 LYS A C 1
ATOM 1166 O O . LYS A 1 152 ? 3.275 16.349 1.182 1.00 76.62 152 LYS A O 1
ATOM 1171 N N . VAL A 1 153 ? 4.992 15.122 0.455 1.00 83.50 153 VAL A N 1
ATOM 1172 C CA . VAL A 1 153 ? 4.317 13.826 0.685 1.00 83.50 153 VAL A CA 1
ATOM 1173 C C . VAL A 1 153 ? 3.780 13.703 2.117 1.00 83.50 153 VAL A C 1
ATOM 1175 O O . VAL A 1 153 ? 2.719 13.148 2.335 1.00 83.50 153 VAL A O 1
ATOM 1178 N N . ASN A 1 154 ? 4.468 14.301 3.093 1.00 83.94 154 ASN A N 1
ATOM 1179 C CA . ASN A 1 154 ? 4.081 14.275 4.503 1.00 83.94 154 ASN A CA 1
ATOM 1180 C C . ASN A 1 154 ? 3.296 15.513 4.957 1.00 83.94 154 ASN A C 1
ATOM 1182 O O . ASN A 1 154 ? 3.139 15.718 6.159 1.00 83.94 154 ASN A O 1
ATOM 1186 N N . THR A 1 155 ? 2.832 16.367 4.048 1.00 85.81 155 THR A N 1
ATOM 1187 C CA . THR A 1 155 ? 1.892 17.447 4.379 1.00 85.81 155 THR A CA 1
ATOM 1188 C C . THR A 1 155 ? 0.495 17.040 3.947 1.00 85.81 155 THR A C 1
ATOM 1190 O O . THR A 1 155 ? 0.353 16.337 2.949 1.00 85.81 155 THR A O 1
ATOM 1193 N N . VAL A 1 156 ? -0.532 17.484 4.673 1.00 83.00 156 VAL A N 1
ATOM 1194 C CA . VAL A 1 156 ? -1.928 17.245 4.283 1.00 83.00 156 VAL A CA 1
ATOM 1195 C C . VAL A 1 156 ? -2.171 17.833 2.896 1.00 83.00 156 VAL A C 1
ATOM 1197 O O . VAL A 1 156 ? -1.929 19.020 2.670 1.00 83.00 156 VAL A O 1
ATOM 1200 N N . GLN A 1 157 ? -2.583 16.977 1.963 1.00 86.00 157 GLN A N 1
ATOM 1201 C CA . GLN A 1 157 ? -2.853 17.357 0.581 1.00 86.00 157 GLN A CA 1
ATOM 1202 C C . GLN A 1 157 ? -4.321 17.712 0.366 1.00 86.00 157 GLN A C 1
ATOM 1204 O O . GLN A 1 157 ? -5.215 17.191 1.030 1.00 86.00 157 GLN A O 1
ATOM 1209 N N . ASP A 1 158 ? -4.558 18.550 -0.638 1.00 86.81 158 ASP A N 1
ATOM 1210 C CA . ASP A 1 158 ? -5.882 18.751 -1.209 1.00 86.81 158 ASP A CA 1
ATOM 1211 C C . ASP A 1 158 ? -6.122 17.704 -2.306 1.00 86.81 158 ASP A C 1
ATOM 1213 O O . ASP A 1 158 ? -5.699 17.859 -3.456 1.00 86.81 158 ASP A O 1
ATOM 1217 N N . TYR A 1 159 ? -6.756 16.598 -1.919 1.00 87.88 159 TYR A N 1
ATOM 1218 C CA . TYR A 1 159 ? -6.991 15.454 -2.800 1.00 87.88 159 TYR A CA 1
ATOM 1219 C C . TYR A 1 159 ? -7.962 15.755 -3.944 1.00 87.88 159 TYR A C 1
ATOM 1221 O O . TYR A 1 159 ? -7.889 15.080 -4.972 1.00 87.88 159 TYR A O 1
ATOM 1229 N N . ASP A 1 160 ? -8.816 16.775 -3.821 1.00 87.50 160 ASP A N 1
ATOM 1230 C CA . ASP A 1 160 ? -9.758 17.147 -4.880 1.00 87.50 160 ASP A CA 1
ATOM 1231 C C . ASP A 1 160 ? -9.031 17.738 -6.095 1.00 87.50 160 ASP A C 1
ATOM 1233 O O . ASP A 1 160 ? -9.460 17.541 -7.233 1.00 87.50 160 ASP A O 1
ATOM 1237 N N . ASN A 1 161 ? -7.878 18.371 -5.868 1.00 88.38 161 ASN A N 1
ATOM 1238 C CA . ASN A 1 161 ? -7.055 19.000 -6.901 1.00 88.38 161 ASN A CA 1
ATOM 1239 C C . ASN A 1 161 ? -5.977 18.080 -7.505 1.00 88.38 161 ASN A C 1
ATOM 1241 O O . ASN A 1 161 ? -5.291 18.470 -8.453 1.00 88.38 161 ASN A O 1
ATOM 1245 N N . LEU A 1 162 ? -5.807 16.863 -6.984 1.00 89.88 162 LEU A N 1
ATOM 1246 C CA . LEU A 1 162 ? -4.868 15.882 -7.536 1.00 89.88 162 LEU A CA 1
ATOM 1247 C C . LEU A 1 162 ? -5.480 15.126 -8.721 1.00 89.88 162 LEU A C 1
ATOM 1249 O O . LEU A 1 162 ? -6.698 14.973 -8.808 1.00 89.88 162 LEU A O 1
ATOM 1253 N N . SER A 1 163 ? -4.640 14.588 -9.614 1.00 92.06 163 SER A N 1
ATOM 1254 C CA . SER A 1 163 ? -5.094 13.570 -10.574 1.00 92.06 163 SER A CA 1
ATOM 1255 C C . SER A 1 163 ? -5.469 12.276 -9.844 1.00 92.06 163 SER A C 1
ATOM 1257 O O . SER A 1 163 ? -5.069 12.057 -8.699 1.00 92.06 163 SER A O 1
ATOM 1259 N N . ASP A 1 164 ? -6.247 11.410 -10.489 1.00 94.00 164 ASP A N 1
ATOM 1260 C CA . ASP A 1 164 ? -6.710 10.160 -9.879 1.00 94.00 164 ASP A CA 1
ATOM 1261 C C . ASP A 1 164 ? -5.544 9.231 -9.506 1.00 94.00 164 ASP A C 1
ATOM 1263 O O . ASP A 1 164 ? -5.535 8.625 -8.434 1.00 94.00 164 ASP A O 1
ATOM 1267 N N . GLU A 1 165 ? -4.529 9.168 -10.366 1.00 93.62 165 GLU A N 1
ATOM 1268 C CA . GLU A 1 165 ? -3.312 8.380 -10.182 1.00 93.62 165 GLU A CA 1
ATOM 1269 C C . GLU A 1 165 ? -2.425 8.973 -9.077 1.00 93.62 165 GLU A C 1
ATOM 1271 O O . GLU A 1 165 ? -1.849 8.245 -8.265 1.00 93.62 165 GLU A O 1
ATOM 1276 N N . ALA A 1 166 ? -2.344 10.307 -9.008 1.00 92.62 166 ALA A N 1
ATOM 1277 C CA . ALA A 1 166 ? -1.648 11.031 -7.949 1.00 92.62 166 ALA A CA 1
ATOM 1278 C C . ALA A 1 166 ? -2.294 10.774 -6.581 1.00 92.62 166 ALA A C 1
ATOM 1280 O O . ALA A 1 166 ? -1.601 10.370 -5.643 1.00 92.62 166 ALA A O 1
ATOM 1281 N N . ALA A 1 167 ? -3.617 10.920 -6.482 1.00 94.06 167 ALA A N 1
ATOM 1282 C CA . ALA A 1 167 ? -4.374 10.630 -5.268 1.00 94.06 167 ALA A CA 1
ATOM 1283 C C . ALA A 1 167 ? -4.220 9.157 -4.845 1.00 94.06 167 ALA A C 1
ATOM 1285 O O . ALA A 1 167 ? -3.950 8.880 -3.674 1.00 94.06 167 ALA A O 1
ATOM 1286 N N . PHE A 1 168 ? -4.287 8.218 -5.801 1.00 95.75 168 PHE A N 1
ATOM 1287 C CA . PHE A 1 168 ? -4.024 6.798 -5.556 1.00 95.75 168 PHE A CA 1
ATOM 1288 C C . PHE A 1 168 ? -2.610 6.541 -5.009 1.00 95.75 168 PHE A C 1
ATOM 1290 O O . PHE A 1 168 ? -2.453 5.787 -4.048 1.00 95.75 168 PHE A O 1
ATOM 1297 N N . SER A 1 169 ? -1.577 7.158 -5.590 1.00 95.56 169 SER A N 1
ATOM 1298 C CA . SER A 1 169 ? -0.196 6.967 -5.130 1.00 95.56 169 SER A CA 1
ATOM 1299 C C . SER A 1 169 ? 0.021 7.484 -3.703 1.00 95.56 169 SER A C 1
ATOM 1301 O O . SER A 1 169 ? 0.667 6.819 -2.892 1.00 95.56 169 SER A O 1
ATOM 1303 N N . MET A 1 170 ? -0.574 8.635 -3.378 1.00 94.69 170 MET A N 1
ATOM 1304 C CA . MET A 1 170 ? -0.437 9.291 -2.079 1.00 94.69 170 MET A CA 1
ATOM 1305 C C . MET A 1 170 ? -1.147 8.502 -0.974 1.00 94.69 170 MET A C 1
ATOM 1307 O O . MET A 1 170 ? -0.543 8.195 0.055 1.00 94.69 170 MET A O 1
ATOM 1311 N N . GLN A 1 171 ? -2.399 8.081 -1.204 1.00 94.94 171 GLN A N 1
ATOM 1312 C CA . GLN A 1 171 ? -3.110 7.247 -0.228 1.00 94.94 171 GLN A CA 1
ATOM 1313 C C . GLN A 1 171 ? -2.406 5.905 -0.012 1.00 94.94 171 GLN A C 1
ATOM 1315 O O . GLN A 1 171 ? -2.357 5.425 1.115 1.00 94.94 171 GLN A O 1
ATOM 1320 N N . LEU A 1 172 ? -1.817 5.310 -1.059 1.00 97.19 172 LEU A N 1
ATOM 1321 C CA . LEU A 1 172 ? -1.124 4.028 -0.942 1.00 97.19 172 LEU A CA 1
ATOM 1322 C C . LEU A 1 172 ? 0.100 4.157 -0.029 1.00 97.19 172 LEU A C 1
ATOM 1324 O O . LEU A 1 172 ? 0.311 3.308 0.836 1.00 97.19 172 LEU A O 1
ATOM 1328 N N . PHE A 1 173 ? 0.864 5.242 -0.186 1.00 97.25 173 PHE A N 1
ATOM 1329 C CA . PHE A 1 173 ? 2.000 5.556 0.677 1.00 97.25 173 PHE A CA 1
ATOM 1330 C C . PHE A 1 173 ? 1.573 5.740 2.138 1.00 97.25 173 PHE A C 1
ATOM 1332 O O . PHE A 1 173 ? 2.131 5.093 3.021 1.00 97.25 173 PHE A O 1
ATOM 1339 N N . HIS A 1 174 ? 0.552 6.559 2.409 1.00 97.62 174 HIS A N 1
ATOM 1340 C CA . HIS A 1 174 ? 0.092 6.767 3.784 1.00 97.62 174 HIS A CA 1
ATOM 1341 C C . HIS A 1 174 ? -0.522 5.507 4.406 1.00 97.62 174 HIS A C 1
ATOM 1343 O O . HIS A 1 174 ? -0.292 5.251 5.588 1.00 97.62 174 HIS A O 1
ATOM 1349 N N . ARG A 1 175 ? -1.241 4.684 3.625 1.00 97.19 175 ARG A N 1
ATOM 1350 C CA . ARG A 1 175 ? -1.733 3.370 4.076 1.00 97.19 175 ARG A CA 1
ATOM 1351 C C . ARG A 1 175 ? -0.578 2.453 4.472 1.00 97.19 175 ARG A C 1
ATOM 1353 O O . ARG A 1 175 ? -0.612 1.869 5.549 1.00 97.19 175 ARG A O 1
ATOM 1360 N N . TRP A 1 176 ? 0.468 2.374 3.653 1.00 97.56 176 TRP A N 1
ATOM 1361 C CA . TRP A 1 176 ? 1.668 1.609 3.992 1.00 97.56 176 TRP A CA 1
ATOM 1362 C C . TRP A 1 176 ? 2.350 2.126 5.266 1.00 97.56 176 TRP A C 1
ATOM 1364 O O . TRP A 1 176 ? 2.763 1.320 6.102 1.00 97.56 176 TRP A O 1
ATOM 1374 N N . SER A 1 177 ? 2.430 3.446 5.456 1.00 97.12 177 SER A N 1
ATOM 1375 C CA . SER A 1 177 ? 3.006 4.047 6.665 1.00 97.12 177 SER A CA 1
ATOM 1376 C C . SER A 1 177 ? 2.255 3.620 7.929 1.00 97.12 177 SER A C 1
ATOM 1378 O O . SER A 1 177 ? 2.889 3.174 8.888 1.00 97.12 177 SER A O 1
ATOM 1380 N N . ILE A 1 178 ? 0.915 3.695 7.930 1.00 97.12 178 ILE A N 1
ATOM 1381 C CA . ILE A 1 178 ? 0.114 3.269 9.090 1.00 97.12 178 ILE A CA 1
ATOM 1382 C C . ILE A 1 178 ? 0.185 1.754 9.312 1.00 97.12 178 ILE A C 1
ATOM 1384 O O . ILE A 1 178 ? 0.367 1.315 10.445 1.00 97.12 178 ILE A O 1
ATOM 1388 N N . GLU A 1 179 ? 0.122 0.951 8.244 1.00 95.75 179 GLU A N 1
ATOM 1389 C CA . GLU A 1 179 ? 0.200 -0.510 8.331 1.00 95.75 179 GLU A CA 1
ATOM 1390 C C . GLU A 1 179 ? 1.561 -0.956 8.871 1.00 95.75 179 GLU A C 1
ATOM 1392 O O . GLU A 1 179 ? 1.622 -1.844 9.715 1.00 95.75 179 GLU A O 1
ATOM 1397 N N . THR A 1 180 ? 2.646 -0.294 8.464 1.00 95.69 180 THR A N 1
ATOM 1398 C CA . THR A 1 180 ? 3.997 -0.552 8.981 1.00 95.69 180 THR A CA 1
ATOM 1399 C C . THR A 1 180 ? 4.093 -0.258 10.476 1.00 95.69 180 THR A C 1
ATOM 1401 O O . THR A 1 180 ? 4.626 -1.076 11.223 1.00 95.69 180 THR A O 1
ATOM 1404 N N . VAL A 1 181 ? 3.573 0.888 10.930 1.00 95.25 181 VAL A N 1
ATOM 1405 C CA . VAL A 1 181 ? 3.609 1.262 12.354 1.00 95.25 181 VAL A CA 1
ATOM 1406 C C . VAL A 1 181 ? 2.801 0.287 13.206 1.00 95.25 181 VAL A C 1
ATOM 1408 O O . VAL A 1 181 ? 3.271 -0.118 14.267 1.00 95.25 181 VAL A O 1
ATOM 1411 N N . VAL A 1 182 ? 1.628 -0.139 12.730 1.00 94.12 182 VAL A N 1
ATOM 1412 C CA . VAL A 1 182 ? 0.817 -1.160 13.407 1.00 94.12 182 VAL A CA 1
ATOM 1413 C C . VAL A 1 182 ? 1.548 -2.506 13.418 1.00 94.12 182 VAL A C 1
ATOM 1415 O O . VAL A 1 182 ? 1.640 -3.142 14.467 1.00 94.12 182 VAL A O 1
ATOM 1418 N N . MET A 1 183 ? 2.120 -2.931 12.286 1.00 90.81 183 MET 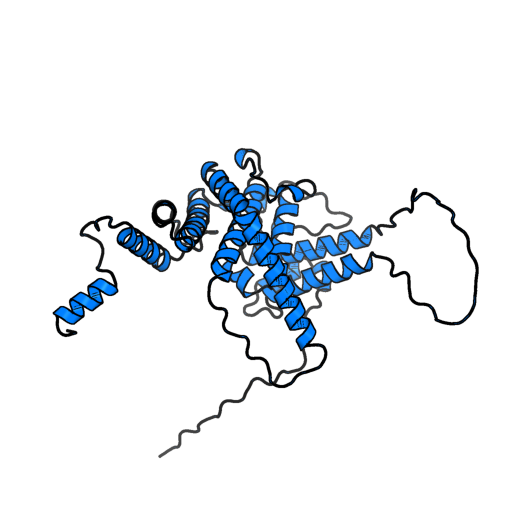A N 1
ATOM 1419 C CA . MET A 1 183 ? 2.836 -4.207 12.171 1.00 90.81 183 MET A CA 1
ATOM 1420 C C . MET A 1 183 ? 4.078 -4.292 13.068 1.00 90.81 183 MET A C 1
ATOM 1422 O O . MET A 1 183 ? 4.356 -5.358 13.612 1.00 90.81 183 MET A O 1
ATOM 1426 N N . ASP A 1 184 ? 4.791 -3.181 13.271 1.00 89.94 184 ASP A N 1
ATOM 1427 C CA . ASP A 1 184 ? 5.968 -3.105 14.150 1.00 89.94 184 ASP A CA 1
ATOM 1428 C C . ASP A 1 184 ? 5.659 -3.458 15.617 1.00 89.94 184 ASP A C 1
ATOM 1430 O O . ASP A 1 184 ? 6.542 -3.872 16.366 1.00 89.94 184 ASP A O 1
ATOM 1434 N N . THR A 1 185 ? 4.398 -3.341 16.036 1.00 84.88 185 THR A N 1
ATOM 1435 C CA . THR A 1 185 ? 3.992 -3.632 17.419 1.00 84.88 185 THR A CA 1
ATOM 1436 C C . THR A 1 185 ? 3.787 -5.118 17.701 1.00 84.88 185 THR A C 1
ATOM 1438 O O . THR A 1 185 ? 3.727 -5.527 18.864 1.00 84.88 185 THR A O 1
ATOM 1441 N N . PHE A 1 186 ? 3.733 -5.953 16.660 1.00 81.12 186 PHE A N 1
ATOM 1442 C CA . PHE A 1 186 ? 3.624 -7.396 16.824 1.00 81.12 186 PHE A CA 1
ATOM 1443 C C . PHE A 1 186 ? 5.007 -8.030 17.036 1.00 81.12 186 PHE A C 1
ATOM 1445 O O . PHE A 1 186 ? 5.975 -7.655 16.372 1.00 81.12 186 PHE A O 1
ATOM 1452 N N . PRO A 1 187 ? 5.133 -9.038 17.920 1.00 73.94 187 PRO A N 1
ATOM 1453 C CA . PRO A 1 187 ? 6.407 -9.706 18.153 1.00 73.94 187 PRO A CA 1
ATOM 1454 C C . PRO A 1 187 ? 6.952 -10.346 16.871 1.00 73.94 187 PRO A C 1
ATOM 1456 O O . PRO A 1 187 ? 6.432 -11.354 16.386 1.00 73.94 187 PRO A O 1
ATOM 1459 N N . ASN A 1 188 ? 8.052 -9.806 16.349 1.00 67.38 188 ASN A N 1
ATOM 1460 C CA . ASN A 1 188 ? 8.782 -10.450 15.266 1.00 67.38 188 ASN A CA 1
ATOM 1461 C C . ASN A 1 188 ? 9.431 -11.735 15.784 1.00 67.38 188 ASN A C 1
ATOM 1463 O O . ASN A 1 188 ? 10.128 -11.739 16.802 1.00 67.38 188 ASN A O 1
ATOM 1467 N N . ARG A 1 189 ? 9.220 -12.852 15.075 1.00 63.06 189 ARG A N 1
ATOM 1468 C CA . ARG A 1 189 ? 9.880 -14.116 15.417 1.00 63.06 189 ARG A CA 1
ATOM 1469 C C . ARG A 1 189 ? 11.394 -13.883 15.352 1.00 63.06 189 ARG A C 1
ATOM 1471 O O . ARG A 1 189 ? 11.871 -13.507 14.280 1.00 63.06 189 ARG A O 1
ATOM 1478 N N . PRO A 1 190 ? 12.158 -14.107 16.438 1.00 58.91 190 PRO A N 1
ATOM 1479 C CA . PRO A 1 190 ? 13.592 -13.866 16.413 1.00 58.91 190 PRO A CA 1
ATOM 1480 C C . PRO A 1 190 ? 14.207 -14.698 15.289 1.00 58.91 190 PRO A C 1
ATOM 1482 O O . PRO A 1 190 ? 14.025 -15.922 15.235 1.00 58.91 190 PRO A O 1
ATOM 1485 N N . GLN A 1 191 ? 14.886 -14.029 14.353 1.00 57.62 191 GLN A N 1
ATOM 1486 C CA . GLN A 1 191 ? 15.633 -14.722 13.313 1.00 57.62 191 GLN A CA 1
ATOM 1487 C C . GLN A 1 191 ? 16.658 -15.611 14.012 1.00 57.62 191 GLN A C 1
ATOM 1489 O O . GLN A 1 191 ? 17.444 -15.138 14.832 1.00 57.62 191 GLN A O 1
ATOM 1494 N N . LYS A 1 192 ? 16.620 -16.919 13.730 1.00 50.69 192 LYS A N 1
ATOM 1495 C CA . LYS A 1 192 ? 17.598 -17.861 14.274 1.00 50.69 192 LYS A CA 1
ATOM 1496 C C . LYS A 1 192 ? 18.975 -17.421 13.788 1.00 50.69 192 LYS A C 1
ATOM 1498 O O . LYS A 1 192 ? 19.303 -17.622 12.621 1.00 50.69 192 LYS A O 1
ATOM 1503 N N . THR A 1 193 ? 19.762 -16.815 14.669 1.00 52.62 193 THR A N 1
ATOM 1504 C CA . THR A 1 193 ? 21.157 -16.510 14.387 1.00 52.62 193 THR A CA 1
ATOM 1505 C C . THR A 1 193 ? 21.866 -17.840 14.167 1.00 52.62 193 THR A C 1
ATOM 1507 O O . THR A 1 193 ? 21.895 -18.715 15.033 1.00 52.62 193 THR A O 1
ATOM 1510 N N . SER A 1 194 ? 22.368 -18.050 12.951 1.00 46.53 194 SER A N 1
ATOM 1511 C CA . SER A 1 194 ? 23.255 -19.176 12.687 1.00 46.53 194 SER A CA 1
ATOM 1512 C C . SER A 1 194 ? 24.467 -19.043 13.612 1.00 46.53 194 SER A C 1
ATOM 1514 O O . SER A 1 194 ? 25.090 -17.984 13.659 1.00 46.53 194 SER A O 1
ATOM 1516 N N . PHE A 1 195 ? 24.810 -20.108 14.340 1.00 51.03 195 PHE A N 1
ATOM 1517 C CA . PHE A 1 195 ? 25.966 -20.154 15.250 1.00 51.03 195 PHE A CA 1
ATOM 1518 C C . PHE A 1 195 ? 27.320 -20.019 14.532 1.00 51.03 195 PHE A C 1
ATOM 1520 O O . PHE A 1 195 ? 28.363 -19.986 15.180 1.00 51.03 195 PHE A O 1
ATOM 1527 N N . VAL A 1 196 ? 27.325 -19.941 13.198 1.00 57.47 196 VAL A N 1
ATOM 1528 C CA . VAL A 1 196 ? 28.525 -19.657 12.413 1.00 57.47 196 VAL A CA 1
ATOM 1529 C C . VAL A 1 196 ? 28.633 -18.144 12.235 1.00 57.47 196 VAL A C 1
ATOM 1531 O O . VAL A 1 196 ? 28.028 -17.562 11.335 1.00 57.47 196 VAL A O 1
ATOM 1534 N N . SER A 1 197 ? 29.402 -17.498 13.109 1.00 52.16 197 SER A N 1
ATOM 1535 C CA . SER A 1 197 ? 29.800 -16.099 12.959 1.00 52.16 197 SER A CA 1
ATOM 1536 C C . SER A 1 197 ? 30.763 -15.972 11.778 1.00 52.16 197 SER A C 1
ATOM 1538 O O . SER A 1 197 ? 31.972 -16.136 11.935 1.00 52.16 197 SER A O 1
ATOM 1540 N N . VAL A 1 198 ? 30.234 -15.720 10.581 1.00 60.56 198 VAL A N 1
ATOM 1541 C CA . VAL A 1 198 ? 31.055 -15.290 9.444 1.00 60.56 198 VAL A CA 1
ATOM 1542 C C . VAL A 1 198 ? 31.360 -13.798 9.641 1.00 60.56 198 VAL A C 1
ATOM 1544 O O . VAL A 1 198 ? 30.414 -13.002 9.695 1.00 60.56 198 VAL A O 1
ATOM 1547 N N . PRO A 1 199 ? 32.639 -13.395 9.776 1.00 51.03 199 PRO A N 1
ATOM 1548 C CA . PRO A 1 199 ? 33.013 -11.985 9.880 1.00 51.03 199 PRO A CA 1
ATOM 1549 C C . PRO A 1 199 ? 32.458 -11.177 8.692 1.00 51.03 199 PRO A C 1
ATOM 1551 O O . PRO A 1 199 ? 32.512 -11.639 7.555 1.00 51.03 199 PRO A O 1
ATOM 1554 N N . GLY A 1 200 ? 31.879 -10.000 8.952 1.00 60.97 200 GLY A N 1
ATOM 1555 C CA . GLY A 1 200 ? 31.251 -9.120 7.948 1.00 60.97 200 GLY A CA 1
ATOM 1556 C C . GLY A 1 200 ? 29.747 -9.346 7.704 1.00 60.97 200 GLY A C 1
ATOM 1557 O O . GLY A 1 200 ? 29.009 -8.387 7.474 1.00 60.97 200 GLY A O 1
ATOM 1558 N N . VAL A 1 201 ? 29.242 -10.582 7.832 1.00 62.75 201 VAL A N 1
ATOM 1559 C CA . VAL A 1 201 ? 27.803 -10.881 7.636 1.00 62.75 201 VAL A CA 1
ATOM 1560 C C . VAL A 1 201 ? 26.965 -10.410 8.828 1.00 62.75 201 VAL A C 1
ATOM 1562 O O . VAL A 1 201 ? 25.900 -9.827 8.642 1.00 62.75 201 VAL A O 1
ATOM 1565 N N . GLN A 1 202 ? 27.456 -10.611 10.055 1.00 61.69 202 GLN A N 1
ATOM 1566 C CA . GLN A 1 202 ? 26.759 -10.153 11.265 1.00 61.69 202 GLN A CA 1
ATOM 1567 C C . GLN A 1 202 ? 26.649 -8.626 11.322 1.00 61.69 202 GLN A C 1
ATOM 1569 O O . GLN A 1 202 ? 25.584 -8.107 11.635 1.00 61.69 202 GLN A O 1
ATOM 1574 N N . GLU A 1 203 ? 27.719 -7.913 10.969 1.00 60.88 203 GLU A N 1
ATOM 1575 C CA . GLU A 1 203 ? 27.751 -6.447 10.966 1.00 60.88 203 GLU A CA 1
ATOM 1576 C C . GLU A 1 203 ? 26.686 -5.871 10.023 1.00 60.88 203 GLU A C 1
ATOM 1578 O O . GLU A 1 203 ? 25.879 -5.047 10.440 1.00 60.88 203 GLU A O 1
ATOM 1583 N N . THR A 1 204 ? 26.572 -6.425 8.810 1.00 64.44 204 THR A N 1
ATOM 1584 C CA . THR A 1 204 ? 25.541 -6.035 7.833 1.00 64.44 204 THR A CA 1
ATOM 1585 C C . THR A 1 204 ? 24.116 -6.278 8.354 1.00 64.44 204 THR A C 1
ATOM 1587 O O . THR A 1 204 ? 23.228 -5.455 8.124 1.00 64.44 204 THR A O 1
ATOM 1590 N N . MET A 1 205 ? 23.879 -7.374 9.091 1.00 67.50 205 MET A N 1
ATOM 1591 C CA . MET A 1 205 ? 22.568 -7.651 9.700 1.00 67.50 205 MET A CA 1
ATOM 1592 C C . MET A 1 205 ? 22.203 -6.629 10.785 1.00 67.50 205 MET A C 1
ATOM 1594 O O . MET A 1 205 ? 21.066 -6.158 10.813 1.00 67.50 205 MET A O 1
ATOM 1598 N N . PHE A 1 206 ? 23.153 -6.257 11.651 1.00 69.94 206 PHE A N 1
ATOM 1599 C CA . PHE A 1 206 ? 22.930 -5.224 12.669 1.00 69.94 206 PHE A CA 1
ATOM 1600 C C . PHE A 1 206 ? 22.706 -3.843 12.042 1.00 69.94 206 PHE A C 1
ATOM 1602 O O . PHE A 1 206 ? 21.819 -3.112 12.480 1.00 69.94 206 PHE A O 1
ATOM 1609 N N . THR A 1 207 ? 23.442 -3.507 10.979 1.00 77.38 207 THR A N 1
ATOM 1610 C CA . THR A 1 207 ? 23.233 -2.262 10.229 1.00 77.38 207 THR A CA 1
ATOM 1611 C C . THR A 1 207 ? 21.832 -2.203 9.617 1.00 77.38 207 THR A C 1
ATOM 1613 O O . THR A 1 207 ? 21.149 -1.194 9.770 1.00 77.38 207 THR A O 1
ATOM 1616 N N . LEU A 1 208 ? 21.360 -3.281 8.980 1.00 76.12 208 LEU A N 1
ATOM 1617 C CA . LEU A 1 208 ? 20.023 -3.319 8.377 1.00 76.12 208 LEU A CA 1
ATOM 1618 C C . LEU A 1 208 ? 18.906 -3.205 9.426 1.00 76.12 208 LEU A C 1
ATOM 1620 O O . LEU A 1 208 ? 17.931 -2.487 9.206 1.00 76.12 208 LEU A O 1
ATOM 1624 N N . ALA A 1 209 ? 19.060 -3.868 10.575 1.00 80.12 209 ALA A N 1
ATOM 1625 C CA . ALA A 1 209 ? 18.119 -3.743 11.685 1.00 80.12 209 ALA A CA 1
ATOM 1626 C C . ALA A 1 209 ? 18.041 -2.296 12.204 1.00 80.12 209 ALA A C 1
ATOM 1628 O O . ALA A 1 209 ? 16.942 -1.766 12.355 1.00 80.12 209 ALA A O 1
ATOM 1629 N N . GLY A 1 210 ? 19.187 -1.629 12.385 1.00 85.19 210 GLY A N 1
ATOM 1630 C CA . GLY A 1 210 ? 19.236 -0.228 12.816 1.00 85.19 210 GLY A CA 1
ATOM 1631 C C . GLY A 1 210 ? 18.636 0.751 11.800 1.00 85.19 210 GLY A C 1
ATOM 1632 O O . GLY A 1 210 ? 17.982 1.723 12.187 1.00 85.19 210 GLY A O 1
ATOM 1633 N N . ILE A 1 211 ? 18.798 0.489 10.497 1.00 87.25 211 ILE A N 1
ATOM 1634 C CA . ILE A 1 211 ? 18.145 1.275 9.438 1.00 87.25 211 ILE A CA 1
ATOM 1635 C C . ILE A 1 211 ? 16.622 1.105 9.510 1.00 87.25 211 ILE A C 1
ATOM 1637 O O . ILE A 1 211 ? 15.899 2.100 9.460 1.00 87.25 211 ILE A O 1
ATOM 1641 N N . ASN A 1 212 ? 16.131 -0.128 9.666 1.00 89.25 212 ASN A N 1
ATOM 1642 C CA . ASN A 1 212 ? 14.696 -0.391 9.785 1.00 89.25 212 ASN A CA 1
ATOM 1643 C C . ASN A 1 212 ? 14.100 0.277 11.031 1.00 89.25 212 ASN A C 1
ATOM 1645 O O . ASN A 1 212 ? 13.066 0.927 10.922 1.00 89.25 212 ASN A O 1
ATOM 1649 N N . GLU A 1 213 ? 14.764 0.185 12.185 1.00 91.31 213 GLU A N 1
ATOM 1650 C CA . GLU A 1 213 ? 14.321 0.846 13.419 1.00 91.31 213 GLU A CA 1
ATOM 1651 C C . GLU A 1 213 ? 14.264 2.373 13.252 1.00 91.31 213 GLU A C 1
ATOM 1653 O O . GLU A 1 213 ? 13.283 3.017 13.629 1.00 91.31 213 GLU A O 1
ATOM 1658 N N . SER A 1 214 ? 15.283 2.955 12.614 1.00 94.25 214 SER A N 1
ATOM 1659 C CA . SER A 1 214 ? 15.328 4.393 12.319 1.00 94.25 214 SER A CA 1
ATOM 1660 C C . SER A 1 214 ? 14.187 4.828 11.399 1.00 94.25 214 SER A C 1
ATOM 1662 O O . SER A 1 214 ? 13.574 5.873 11.624 1.00 94.25 214 SER A O 1
ATOM 1664 N N . LEU A 1 215 ? 13.879 4.020 10.380 1.00 94.69 215 LEU A N 1
ATOM 1665 C CA . LEU A 1 215 ? 12.767 4.262 9.468 1.00 94.69 215 LEU A CA 1
ATOM 1666 C C . LEU A 1 215 ? 11.417 4.150 10.183 1.00 94.69 215 LEU A C 1
ATOM 1668 O O . LEU A 1 215 ? 10.585 5.043 10.061 1.00 94.69 215 LEU A O 1
ATOM 1672 N N . VAL A 1 216 ? 11.199 3.102 10.976 1.00 95.25 216 VAL A N 1
ATOM 1673 C CA . VAL A 1 216 ? 9.968 2.955 11.764 1.00 95.25 216 VAL A CA 1
ATOM 1674 C C . VAL A 1 216 ? 9.783 4.140 12.711 1.00 95.25 216 VAL A C 1
ATOM 1676 O O . VAL A 1 216 ? 8.675 4.663 12.817 1.00 95.25 216 VAL A O 1
ATOM 1679 N N . ARG A 1 217 ? 10.853 4.616 13.361 1.00 95.88 217 ARG A N 1
ATOM 1680 C CA . ARG A 1 217 ? 10.790 5.815 14.207 1.00 95.88 217 ARG A CA 1
ATOM 1681 C C . ARG A 1 217 ? 10.353 7.045 13.411 1.00 95.88 217 ARG A C 1
ATOM 1683 O O . ARG A 1 217 ? 9.454 7.750 13.852 1.00 95.88 217 ARG A O 1
ATOM 1690 N N . LEU A 1 218 ? 10.920 7.255 12.222 1.00 95.25 218 LEU A N 1
ATOM 1691 C CA . LEU A 1 218 ? 10.512 8.341 11.327 1.00 95.25 218 LEU A CA 1
ATOM 1692 C C . LEU A 1 218 ? 9.022 8.252 10.954 1.00 95.25 218 LEU A C 1
ATOM 1694 O O . LEU A 1 218 ? 8.328 9.266 10.961 1.00 95.25 218 LEU A O 1
ATOM 1698 N N . LEU A 1 219 ? 8.520 7.050 10.656 1.00 95.56 219 LEU A N 1
ATOM 1699 C CA . LEU A 1 219 ? 7.104 6.836 10.345 1.00 95.56 219 LEU A CA 1
ATOM 1700 C C . LEU A 1 219 ? 6.204 7.124 11.552 1.00 95.56 219 LEU A C 1
ATOM 1702 O O . LEU A 1 219 ? 5.162 7.754 11.387 1.00 95.56 219 LEU A O 1
ATOM 1706 N N . LYS A 1 220 ? 6.615 6.722 12.762 1.00 95.81 220 LYS A N 1
ATOM 1707 C CA . LYS A 1 220 ? 5.906 7.042 14.013 1.00 95.81 220 LYS A CA 1
ATOM 1708 C C . LYS A 1 220 ? 5.854 8.551 14.259 1.00 95.81 220 LYS A C 1
ATOM 1710 O O . LYS A 1 220 ? 4.785 9.068 14.568 1.00 95.81 220 LYS A O 1
ATOM 1715 N N . ASP A 1 221 ? 6.952 9.270 14.033 1.00 95.44 221 ASP A N 1
ATOM 1716 C CA . ASP A 1 221 ? 6.994 10.734 14.170 1.00 95.44 221 ASP A CA 1
ATOM 1717 C C . ASP A 1 221 ? 6.068 11.445 13.158 1.00 95.44 221 ASP A C 1
ATOM 1719 O O . ASP A 1 221 ? 5.552 12.531 13.423 1.00 95.44 221 ASP A O 1
ATOM 1723 N N . GLN A 1 222 ? 5.824 10.825 11.998 1.00 94.31 222 GLN A N 1
ATOM 1724 C CA . GLN A 1 222 ? 4.998 11.364 10.908 1.00 94.31 222 GLN A CA 1
ATOM 1725 C C . GLN A 1 222 ? 3.577 10.780 10.862 1.00 94.31 222 GLN A C 1
ATOM 1727 O O . GLN A 1 222 ? 2.791 11.128 9.972 1.00 94.31 222 GLN A O 1
ATOM 1732 N N . ILE A 1 223 ? 3.217 9.914 11.814 1.00 95.69 223 ILE A N 1
ATOM 1733 C CA . ILE A 1 223 ? 1.997 9.106 11.735 1.00 95.69 223 ILE A CA 1
ATOM 1734 C C . ILE A 1 223 ? 0.735 9.963 11.708 1.00 95.69 223 ILE A C 1
ATOM 1736 O O . ILE A 1 223 ? -0.171 9.709 10.918 1.00 95.69 223 ILE A O 1
ATOM 1740 N N . LYS A 1 224 ? 0.723 11.045 12.497 1.00 95.75 224 LYS A N 1
ATOM 1741 C CA . LYS A 1 224 ? -0.401 11.979 12.578 1.00 95.75 224 LYS A CA 1
ATOM 1742 C C . LYS A 1 224 ? -0.735 12.572 11.209 1.00 95.75 224 LYS A C 1
ATOM 1744 O O . LYS A 1 224 ? -1.894 12.579 10.815 1.00 95.75 224 LYS A O 1
ATOM 1749 N N . SER A 1 225 ? 0.285 12.985 10.457 1.00 96.06 225 SER A N 1
ATOM 1750 C CA . SER A 1 225 ? 0.091 13.514 9.106 1.00 96.06 225 SER A CA 1
ATOM 1751 C C . SER A 1 225 ? -0.433 12.451 8.139 1.00 96.06 225 SER A C 1
ATOM 1753 O O . SER A 1 225 ? -1.266 12.748 7.284 1.00 96.06 225 SER A O 1
ATOM 1755 N N . SER A 1 226 ? 0.007 11.197 8.282 1.00 97.25 226 SER A N 1
ATOM 1756 C CA . SER A 1 226 ? -0.511 10.101 7.455 1.00 97.25 226 SER A CA 1
ATOM 1757 C C . SER A 1 226 ? -1.983 9.810 7.746 1.00 97.25 226 SER A C 1
ATOM 1759 O O . SER A 1 226 ? -2.759 9.627 6.811 1.00 97.25 226 SER A O 1
ATOM 1761 N N . VAL A 1 227 ? -2.392 9.836 9.017 1.00 97.62 227 VAL A N 1
ATOM 1762 C CA . VAL A 1 227 ? -3.800 9.688 9.418 1.00 97.62 227 VAL A CA 1
ATOM 1763 C C . VAL A 1 227 ? -4.645 10.847 8.883 1.00 97.62 227 VAL A C 1
ATOM 1765 O O . VAL A 1 227 ? -5.663 10.598 8.240 1.00 97.62 227 VAL A O 1
ATOM 1768 N N . GLU A 1 228 ? -4.201 12.095 9.063 1.00 96.88 228 GLU A N 1
ATOM 1769 C CA . GLU A 1 228 ? -4.896 13.291 8.557 1.00 96.88 228 GLU A CA 1
ATOM 1770 C C . GLU A 1 228 ? -5.043 13.262 7.024 1.00 96.88 228 GLU A C 1
ATOM 1772 O O . GLU A 1 228 ? -6.111 13.573 6.490 1.00 96.88 228 GLU A O 1
ATOM 1777 N N . ASN A 1 229 ? -4.006 12.826 6.301 1.00 95.88 229 ASN A N 1
ATOM 1778 C CA . ASN A 1 229 ? -4.055 12.646 4.850 1.00 95.88 229 ASN A CA 1
ATOM 1779 C C . ASN A 1 229 ? -5.095 11.604 4.428 1.00 95.88 229 ASN A C 1
ATOM 1781 O O . ASN A 1 229 ? -5.891 11.867 3.530 1.00 95.88 229 ASN A O 1
ATOM 1785 N N . LEU A 1 230 ? -5.126 10.440 5.081 1.00 96.81 230 LEU A N 1
ATOM 1786 C CA . LEU A 1 230 ? -6.094 9.387 4.764 1.00 96.81 230 LEU A CA 1
ATOM 1787 C C . LEU A 1 230 ? -7.532 9.790 5.108 1.00 96.81 230 LEU A C 1
ATOM 1789 O O . LEU A 1 230 ? -8.451 9.472 4.355 1.00 96.81 230 LEU A O 1
ATOM 1793 N N . GLN A 1 231 ? -7.735 10.523 6.204 1.00 95.56 231 GLN A N 1
ATOM 1794 C CA . GLN A 1 231 ? -9.043 11.073 6.566 1.00 95.56 231 GLN A CA 1
ATOM 1795 C C . GLN A 1 231 ? -9.515 12.128 5.558 1.00 95.56 231 GLN A C 1
ATOM 1797 O O . GLN A 1 231 ? -10.660 12.075 5.113 1.00 95.56 231 GLN A O 1
ATOM 1802 N N . THR A 1 232 ? -8.632 13.041 5.145 1.00 94.62 232 THR A N 1
ATOM 1803 C CA . THR A 1 232 ? -8.931 14.043 4.105 1.00 94.62 232 THR A CA 1
ATOM 1804 C C . THR A 1 232 ? -9.250 13.361 2.776 1.00 94.62 232 THR A C 1
ATOM 1806 O O . THR A 1 232 ? -10.234 13.678 2.113 1.00 94.62 232 THR A O 1
ATOM 1809 N N . PHE A 1 233 ? -8.474 12.342 2.412 1.00 93.25 233 PHE A N 1
ATOM 1810 C CA . PHE A 1 233 ? -8.716 11.552 1.215 1.00 93.25 233 PHE A CA 1
ATOM 1811 C C 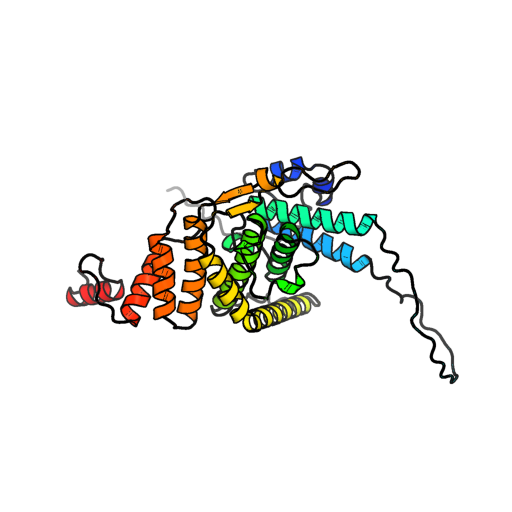. PHE A 1 233 ? -10.075 10.839 1.232 1.00 93.25 233 PHE A C 1
ATOM 1813 O O . PHE A 1 233 ? -10.781 10.856 0.222 1.00 93.25 233 PHE A O 1
ATOM 1820 N N . LEU A 1 234 ? -10.495 10.266 2.368 1.00 93.75 234 LEU A N 1
ATOM 1821 C CA . LEU A 1 234 ? -11.823 9.653 2.510 1.00 93.75 234 LEU A CA 1
ATOM 1822 C C . LEU A 1 234 ? -12.969 10.634 2.223 1.00 93.75 234 LEU A C 1
ATOM 1824 O O . LEU A 1 234 ? -14.015 10.210 1.724 1.00 93.75 234 LEU A O 1
ATOM 1828 N N . GLN A 1 235 ? -12.776 11.927 2.500 1.00 91.88 235 GLN A N 1
ATOM 1829 C CA . GLN A 1 235 ? -13.781 12.967 2.261 1.00 91.88 235 GLN A CA 1
ATOM 1830 C C . GLN A 1 235 ? -13.960 13.289 0.770 1.00 91.88 235 GLN A C 1
ATOM 1832 O O . GLN A 1 235 ? -15.084 13.586 0.369 1.00 91.88 235 GLN A O 1
ATOM 1837 N N . SER A 1 236 ? -12.919 13.130 -0.060 1.00 88.19 236 SER A N 1
ATOM 1838 C CA . SER A 1 236 ? -12.969 13.429 -1.508 1.00 88.19 236 SER A CA 1
ATOM 1839 C C . SER A 1 236 ? -14.025 12.620 -2.282 1.00 88.19 236 SER A C 1
ATOM 1841 O O . SER A 1 236 ? -14.511 13.051 -3.323 1.00 88.19 236 SER A O 1
ATOM 1843 N N . CYS A 1 237 ? -14.415 11.439 -1.776 1.00 85.00 237 CYS A N 1
ATOM 1844 C CA . CYS A 1 237 ? -15.521 10.615 -2.288 1.00 85.00 237 CYS A CA 1
ATOM 1845 C C . CYS A 1 237 ? -15.551 10.395 -3.822 1.00 85.00 237 CYS A C 1
ATOM 1847 O O . CYS A 1 237 ? -16.630 10.211 -4.390 1.00 85.00 237 CYS A O 1
ATOM 1849 N N . ARG A 1 238 ? -14.396 10.363 -4.497 1.00 86.75 238 ARG A N 1
ATOM 1850 C CA . ARG A 1 238 ? -14.297 10.267 -5.966 1.00 86.75 238 ARG A CA 1
ATOM 1851 C C . ARG A 1 238 ? -13.706 8.944 -6.442 1.00 86.75 238 ARG A C 1
ATOM 1853 O O . ARG A 1 238 ? -12.847 8.382 -5.782 1.00 86.75 238 ARG A O 1
ATOM 1860 N N . ASN A 1 239 ? -14.134 8.454 -7.605 1.00 92.50 239 ASN A N 1
ATOM 1861 C CA . ASN A 1 239 ? -13.489 7.295 -8.237 1.00 92.50 239 ASN A CA 1
ATOM 1862 C C . ASN A 1 239 ? -12.019 7.601 -8.556 1.00 92.50 239 ASN A C 1
ATOM 1864 O O . ASN A 1 239 ? -11.649 8.764 -8.703 1.00 92.50 239 ASN A O 1
ATOM 1868 N N . LEU A 1 240 ? -11.198 6.558 -8.668 1.00 93.75 240 LEU A N 1
ATOM 1869 C CA . LEU A 1 240 ? -9.760 6.707 -8.888 1.00 93.75 240 LEU A CA 1
ATOM 1870 C C . LEU A 1 240 ? -9.264 5.797 -9.997 1.00 93.75 240 LEU A C 1
ATOM 1872 O O . LEU A 1 240 ? -9.963 4.894 -10.458 1.00 93.75 240 LEU A O 1
ATOM 1876 N N . LYS A 1 241 ? -8.011 6.022 -10.374 1.00 95.25 241 LYS A N 1
ATOM 1877 C CA . LYS A 1 241 ? -7.295 5.325 -11.425 1.00 95.25 241 LYS A CA 1
ATOM 1878 C C . LYS A 1 241 ? -6.021 4.743 -10.852 1.00 95.25 241 LYS A C 1
ATOM 1880 O O . LYS A 1 241 ? -5.199 5.448 -10.276 1.00 95.25 241 LYS A O 1
ATOM 1885 N N . VAL A 1 242 ? -5.881 3.435 -11.010 1.00 96.06 242 VAL A N 1
ATOM 1886 C CA . VAL A 1 242 ? -4.727 2.670 -10.551 1.00 96.06 242 VAL A CA 1
ATOM 1887 C C . VAL A 1 242 ? -3.780 2.463 -11.731 1.00 96.06 242 VAL A C 1
ATOM 1889 O O . VAL A 1 242 ? -4.185 1.814 -12.702 1.00 96.06 242 VAL A O 1
ATOM 1892 N N . PRO A 1 243 ? -2.532 2.962 -11.669 1.00 95.75 243 PRO A N 1
ATOM 1893 C CA . PRO A 1 243 ? -1.535 2.735 -12.709 1.00 95.75 243 PRO A CA 1
ATOM 1894 C C . PRO A 1 243 ? -1.289 1.244 -12.956 1.00 95.75 243 PRO A C 1
ATOM 1896 O O . PRO A 1 243 ? -1.008 0.489 -12.018 1.00 95.75 243 PRO A O 1
ATOM 1899 N N . THR A 1 244 ? -1.373 0.819 -14.218 1.00 94.44 244 THR A N 1
ATOM 1900 C CA . THR A 1 244 ? -1.018 -0.547 -14.640 1.00 94.44 244 THR A CA 1
ATOM 1901 C C . THR A 1 244 ? 0.426 -0.619 -15.123 1.00 94.44 244 THR A C 1
ATOM 1903 O O . THR A 1 244 ? 1.111 0.394 -15.227 1.00 94.44 244 THR A O 1
ATOM 1906 N N . LEU A 1 245 ? 0.894 -1.815 -15.485 1.00 91.44 245 LEU A N 1
ATOM 1907 C CA . LEU A 1 245 ? 2.217 -1.999 -16.086 1.00 91.44 245 LEU A CA 1
ATOM 1908 C C . LEU A 1 245 ? 2.434 -1.080 -17.304 1.00 91.44 245 LEU A C 1
ATOM 1910 O O . LEU A 1 245 ? 3.508 -0.502 -17.448 1.00 91.44 245 LEU A O 1
ATOM 1914 N N . SER A 1 246 ? 1.399 -0.891 -18.129 1.00 89.31 246 SER A N 1
ATOM 1915 C CA . SER A 1 246 ? 1.462 -0.057 -19.337 1.00 89.31 246 SER A CA 1
ATOM 1916 C C . SER A 1 246 ? 1.543 1.451 -19.065 1.00 89.31 246 SER A C 1
ATOM 1918 O O . SER A 1 246 ? 1.934 2.204 -19.949 1.00 89.31 246 SER A O 1
ATOM 1920 N N . TYR A 1 247 ? 1.241 1.894 -17.838 1.00 91.19 247 TYR A N 1
ATOM 1921 C CA . TYR A 1 247 ? 1.365 3.300 -17.438 1.00 91.19 247 TYR A CA 1
ATOM 1922 C C . TYR A 1 247 ? 2.829 3.753 -17.412 1.00 91.19 247 TYR A C 1
ATOM 1924 O O . TYR A 1 247 ? 3.150 4.913 -17.661 1.00 91.19 247 TYR A O 1
ATOM 1932 N N . PHE A 1 248 ? 3.737 2.831 -17.097 1.00 90.25 248 PHE A N 1
ATOM 1933 C CA . PHE A 1 248 ? 5.151 3.123 -16.927 1.00 90.25 248 PHE A CA 1
ATOM 1934 C C . PHE A 1 248 ? 5.893 2.792 -18.221 1.00 90.25 248 PHE A C 1
ATOM 1936 O O . PHE A 1 248 ? 6.135 1.627 -18.503 1.00 90.25 248 PHE A O 1
ATOM 1943 N N . SER A 1 249 ? 6.288 3.787 -19.010 1.00 83.94 249 SER A N 1
ATOM 1944 C CA . SER A 1 249 ? 7.091 3.577 -20.223 1.00 83.94 249 SER A CA 1
ATOM 1945 C C . SER A 1 249 ? 8.571 3.864 -19.973 1.00 83.94 249 SER A C 1
ATOM 1947 O O . SER A 1 249 ? 8.927 4.818 -19.277 1.00 83.94 249 SER A O 1
ATOM 1949 N N . ILE A 1 250 ? 9.462 3.031 -20.521 1.00 81.25 250 ILE A N 1
ATOM 1950 C CA . ILE A 1 250 ? 10.904 3.276 -20.419 1.00 81.25 250 ILE A CA 1
ATOM 1951 C C . ILE A 1 250 ? 11.253 4.422 -21.382 1.00 81.25 250 ILE A C 1
ATOM 1953 O O . ILE A 1 250 ? 10.922 4.341 -22.564 1.00 81.25 250 ILE A O 1
ATOM 1957 N N . PRO A 1 251 ? 11.918 5.501 -20.927 1.00 69.25 251 PRO A N 1
ATOM 1958 C CA . PRO A 1 251 ? 12.277 6.598 -21.818 1.00 69.25 251 PRO A CA 1
ATOM 1959 C C . PRO A 1 251 ? 13.295 6.124 -22.866 1.00 69.25 251 PRO A C 1
ATOM 1961 O O . PRO A 1 251 ? 14.427 5.796 -22.502 1.00 69.25 251 PRO A O 1
ATOM 1964 N N . THR A 1 252 ? 12.928 6.120 -24.152 1.00 68.50 252 THR A N 1
ATOM 1965 C CA . THR A 1 252 ? 13.885 5.936 -25.259 1.00 68.50 252 THR A CA 1
ATOM 1966 C C . THR A 1 252 ? 14.220 7.279 -25.910 1.00 68.50 252 THR A C 1
ATOM 1968 O O . THR A 1 252 ? 13.572 8.287 -25.640 1.00 68.50 252 THR A O 1
ATOM 1971 N N . GLU A 1 253 ? 15.259 7.326 -26.747 1.00 62.22 253 GLU A N 1
ATOM 1972 C CA . GLU A 1 253 ? 15.668 8.561 -27.439 1.00 62.22 253 GLU A CA 1
ATOM 1973 C C . GLU A 1 253 ? 14.617 9.079 -28.434 1.00 62.22 253 GLU A C 1
ATOM 1975 O O . GLU A 1 253 ? 14.656 10.257 -28.778 1.00 62.22 253 GLU A O 1
ATOM 1980 N N . ASN A 1 254 ? 13.667 8.224 -28.838 1.00 54.81 254 ASN A N 1
ATOM 1981 C CA . ASN A 1 254 ? 12.666 8.502 -29.870 1.00 54.81 254 ASN A CA 1
ATOM 1982 C C . ASN A 1 254 ? 11.213 8.366 -29.379 1.00 54.81 254 ASN A C 1
ATOM 1984 O O . ASN A 1 254 ? 10.304 8.422 -30.203 1.00 54.81 254 ASN A O 1
ATOM 1988 N N . THR A 1 255 ? 10.969 8.128 -28.083 1.00 56.53 255 THR A N 1
ATOM 1989 C CA . THR A 1 255 ? 9.590 8.026 -27.578 1.00 56.53 255 THR A CA 1
ATOM 1990 C C . THR A 1 255 ? 9.092 9.408 -27.183 1.00 56.53 255 THR A C 1
ATOM 1992 O O . THR A 1 255 ? 9.606 10.000 -26.230 1.00 56.53 255 THR A O 1
ATOM 1995 N N . ASP A 1 256 ? 8.070 9.899 -27.880 1.00 56.50 256 ASP A N 1
ATOM 1996 C CA . ASP A 1 256 ? 7.280 11.025 -27.392 1.00 56.50 256 ASP A CA 1
ATOM 1997 C C . ASP A 1 256 ? 6.655 10.665 -26.027 1.00 56.50 256 ASP A C 1
ATOM 1999 O O . ASP A 1 256 ? 6.400 9.483 -25.755 1.00 56.50 256 ASP A O 1
ATOM 2003 N N . PRO A 1 257 ? 6.442 11.641 -25.122 1.00 61.19 257 PRO A N 1
ATOM 2004 C CA . PRO A 1 257 ? 5.720 11.398 -23.879 1.00 61.19 257 PRO A CA 1
ATOM 2005 C C . PRO A 1 257 ? 4.406 10.684 -24.191 1.00 61.19 257 PRO A C 1
ATOM 2007 O O . PRO A 1 257 ? 3.688 11.109 -25.091 1.00 61.19 257 PRO A O 1
ATOM 2010 N N . LEU A 1 258 ? 4.109 9.604 -23.464 1.00 62.81 258 LEU A N 1
ATOM 2011 C CA . LEU A 1 258 ? 2.901 8.815 -23.688 1.00 62.81 258 LEU A CA 1
ATOM 2012 C C . LEU A 1 258 ? 1.673 9.731 -23.569 1.00 62.81 258 LEU A C 1
ATOM 2014 O O . LEU A 1 258 ? 1.326 10.180 -22.472 1.00 62.81 258 LEU A O 1
ATOM 2018 N N . GLU A 1 259 ? 1.053 10.043 -24.707 1.00 61.06 259 GLU A N 1
ATOM 2019 C CA . GLU A 1 259 ? -0.221 10.750 -24.741 1.00 61.06 259 GLU A CA 1
ATOM 2020 C C . GLU A 1 259 ? -1.268 9.872 -24.041 1.00 61.06 259 GLU A C 1
ATOM 2022 O O . GLU A 1 259 ? -1.254 8.649 -24.160 1.00 61.06 259 GLU A O 1
ATOM 2027 N N . ASN A 1 260 ? -2.153 10.488 -23.257 1.00 69.00 260 ASN A N 1
ATOM 2028 C CA . ASN A 1 260 ? -3.231 9.802 -22.538 1.00 69.00 260 ASN A CA 1
ATOM 2029 C C . ASN A 1 260 ? -2.788 8.690 -21.560 1.00 69.00 260 ASN A C 1
ATOM 2031 O O . ASN A 1 260 ? -3.440 7.654 -21.466 1.00 69.00 260 ASN A O 1
ATOM 2035 N N . LEU A 1 261 ? -1.763 8.930 -20.727 1.00 80.00 261 LEU A N 1
ATOM 2036 C CA . LEU A 1 261 ? -1.374 8.071 -19.579 1.00 80.00 261 LEU A CA 1
ATOM 2037 C C . LEU A 1 261 ? -2.560 7.497 -18.774 1.00 80.00 261 LEU A C 1
ATOM 2039 O O . LEU A 1 261 ? -2.515 6.375 -18.274 1.00 80.00 261 LEU A O 1
ATOM 2043 N N . SER A 1 262 ? -3.647 8.257 -18.678 1.00 78.69 262 SER A N 1
ATOM 2044 C CA . SER A 1 262 ? -4.864 7.878 -17.964 1.00 78.69 262 SER A CA 1
ATOM 2045 C C . SER A 1 262 ? -5.651 6.710 -18.600 1.00 78.69 262 SER A C 1
ATOM 2047 O O . SER A 1 262 ? -6.507 6.126 -17.932 1.00 78.69 262 SER A O 1
ATOM 2049 N N . GLU A 1 263 ? -5.383 6.350 -19.863 1.00 85.75 263 GLU A N 1
ATOM 2050 C CA . GLU A 1 263 ? -5.905 5.143 -20.536 1.00 85.75 263 GLU A CA 1
ATOM 2051 C C . GLU A 1 263 ? -5.193 3.865 -20.069 1.00 85.75 263 GLU A C 1
ATOM 2053 O O . GLU A 1 263 ? -5.753 2.772 -20.124 1.00 85.75 263 GLU A O 1
ATOM 2058 N N . HIS A 1 264 ? -3.983 4.003 -19.526 1.00 89.94 264 HIS A N 1
ATOM 2059 C CA . HIS A 1 264 ? -3.168 2.906 -19.008 1.00 89.94 264 HIS A CA 1
ATOM 2060 C C . HIS A 1 264 ? -3.423 2.616 -17.523 1.00 89.94 264 HIS A C 1
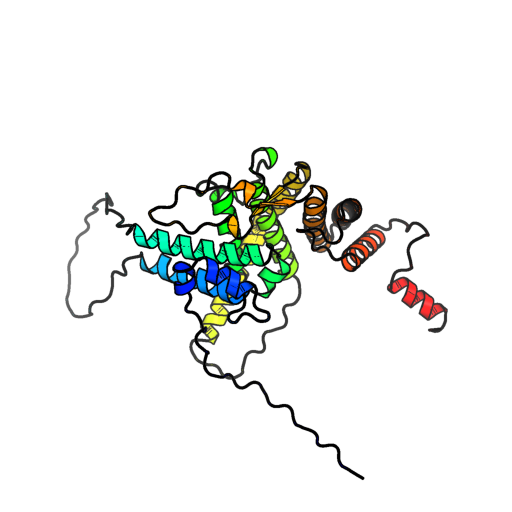ATOM 2062 O O . HIS A 1 264 ? -2.587 2.027 -16.826 1.00 89.94 264 HIS A O 1
ATOM 2068 N N . CYS A 1 265 ? -4.589 3.021 -17.029 1.00 94.38 265 CYS A N 1
ATOM 2069 C CA . CYS A 1 265 ? -5.018 2.820 -15.656 1.00 94.38 265 CYS A CA 1
ATOM 2070 C C . CYS A 1 265 ? -6.274 1.951 -15.577 1.00 94.38 265 CYS A C 1
ATOM 2072 O O . CYS A 1 265 ? -7.091 1.913 -16.495 1.00 94.38 265 CYS A O 1
ATOM 2074 N N . VAL A 1 266 ? -6.461 1.297 -14.433 1.00 95.19 266 VAL A N 1
ATOM 2075 C CA . VAL A 1 266 ? -7.721 0.631 -14.085 1.00 95.19 266 VAL A CA 1
ATOM 2076 C C . VAL A 1 266 ? -8.543 1.560 -13.202 1.00 95.19 266 VAL A C 1
ATOM 2078 O O . VAL A 1 266 ? -8.046 2.057 -12.193 1.00 95.19 266 VAL A O 1
ATOM 2081 N N . ASN A 1 267 ? -9.805 1.781 -13.567 1.00 95.50 267 ASN A N 1
ATOM 2082 C CA . ASN A 1 267 ? -10.736 2.539 -12.736 1.00 95.50 267 ASN A CA 1
ATOM 2083 C C . ASN A 1 267 ? -11.151 1.706 -11.519 1.00 95.50 267 ASN A C 1
ATOM 2085 O O . ASN A 1 267 ? -11.608 0.573 -11.674 1.00 95.50 267 ASN A O 1
ATOM 2089 N N . ILE A 1 268 ? -11.055 2.291 -10.330 1.00 95.00 268 ILE A N 1
ATOM 2090 C CA . ILE A 1 268 ? -11.577 1.720 -9.089 1.00 95.00 268 ILE A CA 1
ATOM 2091 C C . ILE A 1 268 ? -12.720 2.580 -8.562 1.00 95.00 268 ILE A C 1
ATOM 2093 O O . ILE A 1 268 ? -12.705 3.812 -8.652 1.00 95.00 268 ILE A O 1
ATOM 2097 N N . SER A 1 269 ? -13.739 1.909 -8.031 1.00 95.25 269 SER A N 1
ATOM 2098 C CA . SER A 1 269 ? -14.914 2.589 -7.497 1.00 95.25 269 SER A CA 1
ATOM 2099 C C . SER A 1 269 ? -14.601 3.304 -6.186 1.00 95.25 269 SER A C 1
ATOM 2101 O O . SER A 1 269 ? -13.700 2.913 -5.438 1.00 95.25 269 SER A O 1
ATOM 2103 N N . VAL A 1 270 ? -15.419 4.307 -5.863 1.00 95.00 270 VAL A N 1
ATOM 2104 C CA . VAL A 1 270 ? -15.354 4.991 -4.568 1.00 95.00 270 VAL A CA 1
ATOM 2105 C C . VAL A 1 270 ? -15.452 4.029 -3.382 1.00 95.00 270 VAL A C 1
ATOM 2107 O O . VAL A 1 270 ? -14.775 4.195 -2.372 1.00 95.00 270 VAL A O 1
ATOM 2110 N N . ASN A 1 271 ? -16.249 2.974 -3.530 1.00 96.06 271 ASN A N 1
ATOM 2111 C CA . ASN A 1 271 ? -16.461 1.975 -2.494 1.00 96.06 271 ASN A CA 1
ATOM 2112 C C . ASN A 1 271 ? -15.222 1.095 -2.274 1.00 96.06 271 ASN A C 1
ATOM 2114 O O . ASN A 1 271 ? -14.887 0.803 -1.129 1.00 96.06 271 ASN A O 1
ATOM 2118 N N . GLU A 1 272 ? -14.492 0.731 -3.337 1.00 94.31 272 GLU A N 1
ATOM 2119 C CA . GLU A 1 272 ? -13.273 -0.083 -3.213 1.00 94.31 272 GLU A CA 1
ATOM 2120 C C . GLU A 1 272 ? -12.190 0.614 -2.386 1.00 94.31 272 GLU A C 1
ATOM 2122 O O . GLU A 1 272 ? -11.607 -0.002 -1.490 1.00 94.31 272 GLU A O 1
ATOM 2127 N N . PHE A 1 273 ? -11.918 1.897 -2.649 1.00 91.69 273 PHE A N 1
ATOM 2128 C CA . PHE A 1 273 ? -10.909 2.604 -1.862 1.00 91.69 273 PHE A CA 1
ATOM 2129 C C . PHE A 1 273 ? -11.434 2.975 -0.471 1.00 91.69 273 PHE A C 1
ATOM 2131 O O . PHE A 1 273 ? -10.668 2.881 0.486 1.00 91.69 273 PHE A O 1
ATOM 2138 N N . LYS A 1 274 ? -12.722 3.342 -0.322 1.00 95.38 274 LYS A N 1
ATOM 2139 C CA . LYS A 1 274 ? -13.323 3.584 1.001 1.00 95.38 274 LYS A CA 1
ATOM 2140 C C . LYS A 1 274 ? -13.166 2.362 1.890 1.00 95.38 274 LYS A C 1
ATOM 2142 O O . LYS A 1 274 ? -12.702 2.510 3.018 1.00 95.38 274 LYS A O 1
ATOM 2147 N N . THR A 1 275 ? -13.444 1.173 1.356 1.00 96.00 275 THR A N 1
ATOM 2148 C CA . THR A 1 275 ? -13.230 -0.105 2.045 1.00 96.00 275 THR A CA 1
ATOM 2149 C C . THR A 1 275 ? -11.785 -0.218 2.531 1.00 96.00 275 THR A C 1
ATOM 2151 O O . THR A 1 275 ? -11.541 -0.400 3.718 1.00 96.00 275 THR A O 1
ATOM 2154 N N . GLN A 1 276 ? -10.807 -0.044 1.639 1.00 94.50 276 GLN A N 1
ATOM 2155 C CA . GLN A 1 276 ? -9.391 -0.240 1.967 1.00 94.50 276 GLN A CA 1
ATOM 2156 C C . GLN A 1 276 ? -8.813 0.792 2.940 1.00 94.50 276 GLN A C 1
ATOM 2158 O O . GLN A 1 276 ? -8.032 0.443 3.825 1.00 94.50 276 GLN A O 1
ATOM 2163 N N . VAL A 1 277 ? -9.153 2.070 2.773 1.00 96.50 277 VAL A N 1
ATOM 2164 C CA . VAL A 1 277 ? -8.624 3.145 3.623 1.00 96.50 277 VAL A CA 1
ATOM 2165 C C . VAL A 1 277 ? -9.265 3.102 5.003 1.00 96.50 277 VAL A C 1
ATOM 2167 O O . VAL A 1 277 ? -8.549 3.179 5.999 1.00 96.50 277 VAL A O 1
ATOM 2170 N N . SER A 1 278 ? -10.592 2.944 5.069 1.00 97.62 278 SER A N 1
ATOM 2171 C CA . SER A 1 278 ? -11.290 2.831 6.353 1.00 97.62 278 SER A CA 1
ATOM 2172 C C . SER A 1 278 ? -10.834 1.592 7.117 1.00 97.62 278 SER A C 1
ATOM 2174 O O . SER A 1 278 ? -10.589 1.695 8.311 1.00 97.62 278 SER A O 1
ATOM 2176 N N . TYR A 1 279 ? -10.585 0.463 6.445 1.00 97.56 279 TYR A N 1
ATOM 2177 C CA . TYR A 1 279 ? -10.058 -0.721 7.119 1.00 97.56 279 TYR A CA 1
ATOM 2178 C C . TYR A 1 279 ? -8.685 -0.458 7.744 1.00 97.56 279 TYR A C 1
ATOM 2180 O O . TYR A 1 279 ? -8.496 -0.730 8.927 1.00 97.56 279 TYR A O 1
ATOM 2188 N N . SER A 1 280 ? -7.738 0.128 7.000 1.00 97.12 280 SER A N 1
ATOM 2189 C CA . SER A 1 280 ? -6.406 0.433 7.544 1.00 97.12 280 SER A CA 1
ATOM 2190 C C . SER A 1 280 ? -6.463 1.465 8.682 1.00 97.12 280 SER A C 1
ATOM 2192 O O . SER A 1 280 ? -5.761 1.304 9.679 1.00 97.12 280 SER A O 1
ATOM 2194 N N . LEU A 1 281 ? -7.320 2.490 8.587 1.00 98.31 281 LEU A N 1
ATOM 2195 C CA . LEU A 1 281 ? -7.549 3.437 9.688 1.00 98.31 281 LEU A CA 1
ATOM 2196 C C . LEU A 1 281 ? -8.185 2.758 10.907 1.00 98.31 281 LEU A C 1
ATOM 2198 O O . LEU A 1 281 ? -7.760 3.006 12.029 1.00 98.31 281 LEU A O 1
ATOM 2202 N N . GLY A 1 282 ? -9.158 1.870 10.697 1.00 98.06 282 GLY A N 1
ATOM 2203 C CA . GLY A 1 282 ? -9.783 1.089 11.762 1.00 98.06 282 GLY A CA 1
ATOM 2204 C C . GLY A 1 282 ? -8.771 0.209 12.486 1.00 98.06 282 GLY A C 1
ATOM 2205 O O . GLY A 1 282 ? -8.725 0.214 13.712 1.00 98.06 282 GLY A O 1
ATOM 2206 N N . MET A 1 283 ? -7.895 -0.472 11.742 1.00 96.81 283 MET A N 1
ATOM 2207 C CA . MET A 1 283 ? -6.776 -1.244 12.297 1.00 96.81 283 MET A CA 1
ATOM 2208 C C . MET A 1 283 ? -5.854 -0.380 13.162 1.00 96.81 283 MET A C 1
ATOM 2210 O O . MET A 1 283 ? -5.433 -0.806 14.236 1.00 96.81 283 MET A O 1
ATOM 2214 N N . TYR A 1 284 ? -5.552 0.834 12.700 1.00 97.75 284 TYR A N 1
ATOM 2215 C CA . TYR A 1 284 ? -4.720 1.785 13.426 1.00 97.75 284 TYR A CA 1
ATOM 2216 C C . TYR A 1 284 ? -5.385 2.280 14.719 1.00 97.75 284 TYR A C 1
ATOM 2218 O O . TYR A 1 284 ? -4.777 2.189 15.782 1.00 97.75 284 TYR A O 1
ATOM 2226 N N . PHE A 1 285 ? -6.639 2.731 14.669 1.00 98.06 285 PHE A N 1
ATOM 2227 C CA . PHE A 1 285 ? -7.364 3.165 15.870 1.00 98.06 285 PHE A CA 1
ATOM 2228 C C . PHE A 1 285 ? -7.588 2.018 16.855 1.00 98.06 285 PHE A C 1
ATOM 2230 O O . PHE A 1 285 ? -7.445 2.198 18.061 1.00 98.06 285 PHE A O 1
ATOM 2237 N N . PHE A 1 286 ? -7.855 0.810 16.352 1.00 96.69 286 PHE A N 1
ATOM 2238 C CA . PHE A 1 286 ? -7.970 -0.379 17.191 1.00 96.69 286 PHE A CA 1
ATOM 2239 C C . PHE A 1 286 ? -6.661 -0.661 17.930 1.00 96.69 286 PHE A C 1
ATOM 2241 O O . PHE A 1 286 ? -6.674 -0.992 19.112 1.00 96.69 286 PHE A O 1
ATOM 2248 N N . HIS A 1 287 ? -5.527 -0.501 17.243 1.00 94.50 287 HIS A N 1
ATOM 2249 C CA . HIS A 1 287 ? -4.203 -0.627 17.843 1.00 94.50 287 HIS A CA 1
ATOM 2250 C C . HIS A 1 287 ? -3.935 0.434 18.926 1.00 94.50 287 HIS A C 1
ATOM 2252 O O . HIS A 1 287 ? -3.289 0.121 19.922 1.00 94.50 287 HIS A O 1
ATOM 2258 N N . LEU A 1 288 ? -4.458 1.654 18.765 1.00 94.62 288 LEU A 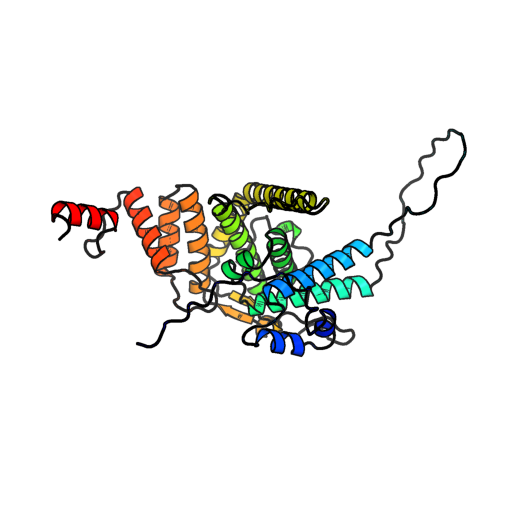N 1
ATOM 2259 C CA . LEU A 1 288 ? -4.396 2.709 19.784 1.00 94.62 288 LEU A CA 1
ATOM 2260 C C . LEU A 1 288 ? -5.385 2.519 20.947 1.00 94.62 288 LEU A C 1
ATOM 2262 O O . LEU A 1 288 ? -5.422 3.356 21.844 1.00 94.62 288 LEU A O 1
ATOM 2266 N N . GLU A 1 289 ? -6.187 1.450 20.937 1.00 94.94 289 GLU A N 1
ATOM 2267 C CA . GLU A 1 289 ? -7.297 1.226 21.876 1.00 94.94 289 GLU A CA 1
ATOM 2268 C C . GLU A 1 289 ? -8.397 2.309 21.801 1.00 94.94 289 GLU A C 1
ATOM 2270 O O . GLU A 1 289 ? -9.271 2.404 22.665 1.00 94.94 289 GLU A O 1
ATOM 2275 N N . GLU A 1 290 ? -8.417 3.088 20.716 1.00 96.12 290 GLU A N 1
ATOM 2276 C CA . GLU A 1 290 ? -9.463 4.055 20.369 1.00 96.12 290 GLU A CA 1
ATOM 2277 C C . GLU A 1 290 ? -10.638 3.305 19.717 1.00 96.12 290 GLU A C 1
ATOM 2279 O O . GLU A 1 290 ? -10.909 3.388 18.517 1.00 96.12 290 GLU A O 1
ATOM 2284 N N . TYR A 1 291 ? -11.312 2.464 20.512 1.00 96.00 291 TYR A N 1
ATOM 2285 C CA . TYR A 1 291 ? -12.301 1.508 20.000 1.00 96.00 291 TYR A CA 1
ATOM 2286 C C . TYR A 1 291 ? -13.526 2.165 19.359 1.00 96.00 291 TYR A C 1
ATOM 2288 O O . TYR A 1 291 ? -14.158 1.530 18.514 1.00 96.00 291 TYR A O 1
ATOM 2296 N N . SER A 1 292 ? -13.863 3.400 19.746 1.00 95.44 292 SER A N 1
ATOM 2297 C CA . SER A 1 292 ? -14.984 4.152 19.172 1.00 95.44 292 SER A CA 1
ATOM 2298 C C . SER A 1 292 ? -14.674 4.544 17.730 1.00 95.44 292 SER A C 1
ATOM 2300 O O . SER A 1 292 ? -15.413 4.201 16.810 1.00 95.44 292 SER A O 1
ATOM 2302 N N . GLU A 1 293 ? -13.532 5.186 17.517 1.00 96.31 293 GLU A N 1
ATOM 2303 C CA . GLU A 1 293 ? -13.013 5.598 16.218 1.00 96.31 293 GLU A CA 1
ATOM 2304 C C . GLU A 1 293 ? -12.757 4.382 15.322 1.00 96.31 293 GLU A C 1
ATOM 2306 O O . GLU A 1 293 ? -13.138 4.372 14.148 1.00 96.31 293 GLU A O 1
ATOM 2311 N N . ALA A 1 294 ? -12.182 3.317 15.889 1.00 97.88 294 ALA A N 1
ATOM 2312 C CA . ALA A 1 294 ? -11.978 2.054 15.191 1.00 97.88 294 ALA A CA 1
ATOM 2313 C C . ALA A 1 294 ? -13.302 1.454 14.701 1.00 97.88 294 ALA A C 1
ATOM 2315 O O . ALA A 1 294 ? -13.406 1.043 13.545 1.00 97.88 294 ALA A O 1
ATOM 2316 N N . TYR A 1 295 ? -14.325 1.433 15.562 1.00 97.19 295 TYR A N 1
ATOM 2317 C CA . TYR A 1 295 ? -15.638 0.895 15.224 1.00 97.19 295 TYR A CA 1
ATOM 2318 C C . TYR A 1 295 ? -16.285 1.642 14.060 1.00 97.19 295 TYR A C 1
ATOM 2320 O O . TYR A 1 295 ? -16.773 0.998 13.132 1.00 97.19 295 TYR A O 1
ATOM 2328 N N . GLU A 1 296 ? -16.250 2.977 14.081 1.00 97.06 296 GLU A N 1
ATOM 2329 C CA . GLU A 1 296 ? -16.785 3.805 12.995 1.00 97.06 296 GLU A CA 1
ATOM 2330 C C . GLU A 1 296 ? -16.065 3.529 11.672 1.00 97.06 296 GLU A C 1
ATOM 2332 O O . GLU A 1 296 ? -16.698 3.357 10.629 1.00 97.06 296 GLU A O 1
ATOM 2337 N N . MET A 1 297 ? -14.737 3.396 11.702 1.00 98.19 297 MET A N 1
ATOM 2338 C CA . MET A 1 297 ? -13.971 3.056 10.504 1.00 98.19 297 MET A CA 1
ATOM 2339 C C . MET A 1 297 ? -14.321 1.663 9.970 1.00 98.19 297 MET A C 1
ATOM 2341 O O . MET A 1 297 ? -14.590 1.518 8.777 1.00 98.19 297 MET A O 1
ATOM 2345 N N . PHE A 1 298 ? -14.406 0.646 10.833 1.00 98.31 298 PHE A N 1
ATOM 2346 C CA . PHE A 1 298 ? -14.823 -0.696 10.417 1.00 98.31 298 PHE A CA 1
ATOM 2347 C C . PHE A 1 298 ? -16.275 -0.740 9.929 1.00 98.31 298 PHE A C 1
ATOM 2349 O O . PHE A 1 298 ? -16.604 -1.536 9.049 1.00 98.31 298 PHE A O 1
ATOM 2356 N N . LYS A 1 299 ? -17.148 0.126 10.450 1.00 97.12 299 LYS A N 1
ATOM 2357 C CA . LYS A 1 299 ? -18.515 0.287 9.949 1.00 97.12 299 LYS A CA 1
ATOM 2358 C C . LYS A 1 299 ? -18.545 0.833 8.530 1.00 97.12 299 LYS A C 1
ATOM 2360 O O . LYS A 1 299 ? -19.201 0.241 7.675 1.00 97.12 299 LYS A O 1
ATOM 2365 N N . ILE A 1 300 ? -17.766 1.875 8.252 1.00 97.00 300 ILE A N 1
ATOM 2366 C CA . ILE A 1 300 ? -17.591 2.388 6.887 1.00 97.00 300 ILE A CA 1
ATOM 2367 C C . ILE A 1 300 ? -17.032 1.289 5.973 1.00 97.00 300 ILE A C 1
ATOM 2369 O O . ILE A 1 300 ? -17.481 1.154 4.831 1.00 97.00 300 ILE A O 1
ATOM 2373 N N . THR A 1 301 ? -16.090 0.473 6.461 1.00 97.69 301 THR A N 1
ATOM 2374 C CA . THR A 1 301 ? -15.570 -0.676 5.706 1.00 97.69 301 THR A CA 1
ATOM 2375 C C . THR A 1 301 ? -16.675 -1.676 5.360 1.00 97.69 301 THR A C 1
ATOM 2377 O O . THR A 1 301 ? -16.769 -2.082 4.207 1.00 97.69 301 THR A O 1
ATOM 2380 N N . GLU A 1 302 ? -17.517 -2.058 6.328 1.00 97.31 302 GLU A N 1
ATOM 2381 C CA . GLU A 1 302 ? -18.639 -2.996 6.145 1.00 97.31 302 GLU A CA 1
ATOM 2382 C C . GLU A 1 302 ? -19.661 -2.466 5.127 1.00 97.31 302 GLU A C 1
ATOM 2384 O O . GLU A 1 302 ? -20.082 -3.196 4.231 1.00 97.31 302 GLU A O 1
ATOM 2389 N N . GLU A 1 303 ? -20.025 -1.187 5.222 1.00 96.56 303 GLU A N 1
ATOM 2390 C CA . GLU A 1 303 ? -21.031 -0.553 4.360 1.00 96.56 303 GLU A CA 1
ATOM 2391 C C . GLU A 1 303 ? -20.552 -0.331 2.922 1.00 96.56 303 GLU A C 1
ATOM 2393 O O . GLU A 1 303 ? -21.348 -0.378 1.982 1.00 96.56 303 GLU A O 1
ATOM 2398 N N . SER A 1 304 ? -19.252 -0.091 2.739 1.00 95.56 304 SER A N 1
ATOM 2399 C CA . SER A 1 304 ? -18.648 0.130 1.422 1.00 95.56 304 SER A CA 1
ATOM 2400 C C . SER A 1 304 ? -18.028 -1.126 0.809 1.00 95.56 304 SER A C 1
ATOM 2402 O O . SER A 1 304 ? -17.506 -1.042 -0.301 1.00 95.56 304 SER A O 1
ATOM 2404 N N . PHE A 1 305 ? -18.109 -2.280 1.480 1.00 95.00 305 PHE A N 1
ATOM 2405 C CA . PHE A 1 305 ? -17.385 -3.493 1.108 1.00 95.00 305 PHE A CA 1
ATOM 2406 C C . PHE A 1 305 ? -17.665 -3.944 -0.333 1.00 95.00 305 PHE A C 1
ATOM 2408 O O . PHE A 1 305 ? -18.802 -4.231 -0.716 1.00 95.00 305 PHE A O 1
ATOM 2415 N N . VAL A 1 306 ? -16.599 -4.065 -1.132 1.00 91.81 306 VAL A N 1
ATOM 2416 C CA . VAL A 1 306 ? -16.663 -4.562 -2.515 1.00 91.81 306 VAL A CA 1
ATOM 2417 C C . VAL A 1 306 ? -15.951 -5.915 -2.612 1.00 91.81 306 VAL A C 1
ATOM 2419 O O . VAL A 1 306 ? -14.729 -5.964 -2.803 1.00 91.81 306 VAL A O 1
ATOM 2422 N N . PRO A 1 307 ? -16.678 -7.043 -2.499 1.00 86.75 307 PRO A N 1
ATOM 2423 C CA . PRO A 1 307 ? -16.066 -8.358 -2.614 1.00 86.75 307 PRO A CA 1
ATOM 2424 C C . PRO A 1 307 ? -15.482 -8.548 -4.016 1.00 86.75 307 PRO A C 1
ATOM 2426 O O . PRO A 1 307 ? -16.151 -8.297 -5.016 1.00 86.75 307 PRO A O 1
ATOM 2429 N N . ARG A 1 308 ? -14.241 -9.048 -4.086 1.00 84.06 308 ARG A N 1
ATOM 2430 C CA . ARG A 1 308 ? -13.503 -9.283 -5.345 1.00 84.06 308 ARG A CA 1
ATOM 2431 C C . ARG A 1 308 ? -13.286 -8.018 -6.194 1.00 84.06 308 ARG A C 1
ATOM 2433 O O . ARG A 1 308 ? -13.127 -8.130 -7.408 1.00 84.06 308 ARG A O 1
ATOM 2440 N N . GLY A 1 309 ? -13.272 -6.839 -5.569 1.00 87.94 309 GLY A N 1
ATOM 2441 C CA . GLY A 1 309 ? -12.832 -5.605 -6.223 1.00 87.94 309 GLY A CA 1
ATOM 2442 C C . GLY A 1 309 ? -11.370 -5.684 -6.675 1.00 87.94 309 GLY A C 1
ATOM 2443 O O . GLY A 1 309 ? -10.580 -6.443 -6.106 1.00 87.94 309 GLY A O 1
ATOM 2444 N N . TYR A 1 310 ? -10.993 -4.891 -7.681 1.00 90.62 310 TYR A N 1
ATOM 2445 C CA . TYR A 1 310 ? -9.627 -4.902 -8.220 1.00 90.62 310 TYR A CA 1
ATOM 2446 C C . TYR A 1 310 ? -8.600 -4.516 -7.149 1.00 90.62 310 TYR A C 1
ATOM 2448 O O . TYR A 1 310 ? -7.567 -5.173 -7.020 1.00 90.62 310 TYR A O 1
ATOM 2456 N N . TYR A 1 311 ? -8.912 -3.504 -6.333 1.00 91.25 311 TYR A N 1
ATOM 2457 C CA . TYR A 1 311 ? -8.036 -3.007 -5.267 1.00 91.25 311 TYR A CA 1
ATOM 2458 C C . TYR A 1 311 ? -8.419 -3.511 -3.868 1.00 91.25 311 TYR A C 1
ATOM 2460 O O . TYR A 1 311 ? -7.597 -3.469 -2.956 1.00 91.25 311 TYR A O 1
ATOM 2468 N N . CYS A 1 312 ? -9.641 -4.012 -3.666 1.00 91.50 312 CYS A N 1
ATOM 2469 C CA . CYS A 1 312 ? -10.093 -4.470 -2.351 1.00 91.50 312 CYS A CA 1
ATOM 2470 C C . CYS A 1 312 ? -9.374 -5.764 -1.916 1.00 91.50 312 CYS A C 1
ATOM 2472 O O . CYS A 1 312 ? -9.423 -6.779 -2.613 1.00 91.50 312 CYS A O 1
ATOM 2474 N N . ARG A 1 313 ? -8.713 -5.727 -0.750 1.00 92.50 313 ARG A N 1
ATOM 2475 C CA . ARG A 1 313 ? -8.002 -6.858 -0.114 1.00 92.50 313 ARG A CA 1
ATOM 2476 C C . ARG A 1 313 ? -8.472 -7.149 1.311 1.00 92.50 313 ARG A C 1
ATOM 2478 O O . ARG A 1 313 ? -7.891 -7.988 1.989 1.00 92.50 313 ARG A O 1
ATOM 2485 N N . VAL A 1 314 ? -9.519 -6.469 1.773 1.00 93.94 314 VAL A N 1
ATOM 2486 C CA . VAL A 1 314 ? -10.053 -6.672 3.122 1.00 93.94 314 VAL A CA 1
ATOM 2487 C C . VAL A 1 314 ? -10.597 -8.093 3.267 1.00 93.94 314 VAL A C 1
ATOM 2489 O O . VAL A 1 314 ? -11.385 -8.560 2.442 1.00 93.94 314 VAL A O 1
ATOM 2492 N N . ASN A 1 315 ? -10.182 -8.769 4.338 1.00 93.12 315 ASN A N 1
ATOM 2493 C CA . ASN A 1 315 ? -10.700 -10.076 4.719 1.00 93.12 315 ASN A CA 1
ATOM 2494 C C . ASN A 1 315 ? -11.993 -9.898 5.537 1.00 93.12 315 ASN A C 1
ATOM 2496 O O . ASN A 1 315 ? -11.968 -9.316 6.621 1.00 93.12 315 ASN A O 1
ATOM 2500 N N . ASP A 1 316 ? -13.110 -10.416 5.019 1.00 92.44 316 ASP A N 1
ATOM 2501 C CA . ASP A 1 316 ? -14.441 -10.316 5.641 1.00 92.44 316 ASP A CA 1
ATOM 2502 C C . ASP A 1 316 ? -14.492 -10.960 7.040 1.00 92.44 316 ASP A C 1
ATOM 2504 O O . ASP A 1 316 ? -15.098 -10.414 7.960 1.00 92.44 316 ASP A O 1
ATOM 2508 N N . GLU A 1 317 ? -13.800 -12.081 7.254 1.00 93.38 317 GLU A N 1
ATOM 2509 C CA . GLU A 1 317 ? -13.759 -12.737 8.566 1.00 93.38 317 GLU A CA 1
ATOM 2510 C C . GLU A 1 317 ? -13.014 -11.882 9.598 1.00 93.38 317 GLU A C 1
ATOM 2512 O O . GLU A 1 317 ? -13.489 -11.718 10.725 1.00 93.38 317 GLU A O 1
ATOM 2517 N N . HIS A 1 318 ? -11.885 -11.281 9.206 1.00 94.44 318 HIS A N 1
ATOM 2518 C CA . HIS A 1 318 ? -11.147 -10.362 10.077 1.00 94.44 318 HIS A CA 1
ATOM 2519 C C . HIS A 1 318 ? -11.967 -9.109 10.393 1.00 94.44 318 HIS A C 1
ATOM 2521 O O . HIS A 1 318 ? -12.077 -8.739 11.562 1.00 94.44 318 HIS A O 1
ATOM 2527 N N . LEU A 1 319 ? -12.600 -8.496 9.386 1.00 96.12 319 LEU A N 1
ATOM 2528 C CA . LEU A 1 319 ? -13.459 -7.324 9.572 1.00 96.12 319 LEU A CA 1
ATOM 2529 C C . LEU A 1 319 ? -14.584 -7.596 10.580 1.00 96.12 319 LEU A C 1
ATOM 2531 O O . LEU A 1 319 ? -14.795 -6.812 11.507 1.00 96.12 319 LEU A O 1
ATOM 2535 N N . ARG A 1 320 ? -15.272 -8.736 10.451 1.00 95.38 320 ARG A N 1
ATOM 2536 C CA . ARG A 1 320 ? -16.305 -9.150 11.413 1.00 95.38 320 ARG A CA 1
ATOM 2537 C C . ARG A 1 320 ? -15.737 -9.327 12.818 1.00 95.38 320 ARG A C 1
ATOM 2539 O O . ARG A 1 320 ? -16.375 -8.907 13.782 1.00 95.38 320 ARG A O 1
ATOM 2546 N N . GLY A 1 321 ? -14.548 -9.918 12.937 1.00 96.00 321 GLY A N 1
ATOM 2547 C CA . GLY A 1 321 ? -13.839 -10.060 14.209 1.00 96.00 321 GLY A CA 1
ATOM 2548 C C . GLY A 1 321 ? -13.594 -8.712 14.891 1.00 96.00 321 GLY A C 1
ATOM 2549 O O . GLY A 1 321 ? -13.935 -8.550 16.063 1.00 96.00 321 GLY A O 1
ATOM 2550 N N . TYR A 1 322 ? -13.093 -7.728 14.143 1.00 96.81 322 TYR A N 1
ATOM 2551 C CA . TYR A 1 322 ? -12.876 -6.371 14.645 1.00 96.81 322 TYR A CA 1
ATOM 2552 C C . TYR A 1 322 ? -14.172 -5.673 15.063 1.00 96.81 322 TYR A C 1
ATOM 2554 O O . TYR A 1 322 ? -14.238 -5.114 16.157 1.00 96.81 322 TYR A O 1
ATOM 2562 N N . LEU A 1 323 ? -15.234 -5.760 14.255 1.00 95.75 323 LEU A N 1
ATOM 2563 C CA . LEU A 1 323 ? -16.541 -5.184 14.594 1.00 95.75 323 LEU A CA 1
ATOM 2564 C C . LEU A 1 323 ? -17.110 -5.763 15.894 1.00 95.75 323 LEU A C 1
ATOM 2566 O O . LEU A 1 323 ? -17.626 -5.016 16.726 1.00 95.75 323 LEU A O 1
ATOM 2570 N N . VAL A 1 324 ? -17.016 -7.082 16.086 1.00 94.69 324 VAL A N 1
ATOM 2571 C CA . VAL A 1 324 ? -17.456 -7.743 17.325 1.00 94.69 324 VAL A CA 1
ATOM 2572 C C . VAL A 1 324 ? -16.594 -7.308 18.511 1.00 94.69 324 VAL A C 1
ATOM 2574 O O . VAL A 1 324 ? -17.140 -6.983 19.565 1.00 94.69 324 VAL A O 1
ATOM 2577 N N . ALA A 1 325 ? -15.269 -7.255 18.343 1.00 94.31 325 ALA A N 1
ATOM 2578 C CA . ALA A 1 325 ? -14.352 -6.814 19.391 1.00 94.31 325 ALA A CA 1
ATOM 2579 C C . ALA A 1 325 ? -14.660 -5.378 19.841 1.00 94.31 325 ALA A C 1
ATOM 2581 O O . ALA A 1 325 ? -14.888 -5.148 21.027 1.00 94.31 325 ALA A O 1
ATOM 2582 N N . CYS A 1 326 ? -14.770 -4.438 18.901 1.00 94.88 326 CYS A N 1
ATOM 2583 C CA . CYS A 1 326 ? -15.140 -3.053 19.181 1.00 94.88 326 CYS A CA 1
ATOM 2584 C C . CYS A 1 326 ? -16.491 -2.936 19.902 1.00 94.88 326 CYS A C 1
ATOM 2586 O O . CYS A 1 326 ? -16.576 -2.253 20.918 1.00 94.88 326 CYS A O 1
ATOM 2588 N N . ARG A 1 327 ? -17.543 -3.626 19.431 1.00 90.25 327 ARG A N 1
ATOM 2589 C CA . ARG A 1 327 ? -18.874 -3.590 20.078 1.00 90.25 327 ARG A CA 1
ATOM 2590 C C . ARG A 1 327 ? -18.823 -4.039 21.533 1.00 90.25 327 ARG A C 1
ATOM 2592 O O . ARG A 1 327 ? -19.432 -3.393 22.383 1.00 90.25 327 ARG A O 1
ATOM 2599 N N . ASN A 1 328 ? -18.083 -5.113 21.807 1.00 89.62 328 ASN A N 1
ATOM 2600 C CA . ASN A 1 328 ? -17.912 -5.634 23.160 1.00 89.62 328 ASN A CA 1
ATOM 2601 C C . ASN A 1 328 ? -17.153 -4.645 24.053 1.00 89.62 328 ASN A C 1
ATOM 2603 O O . ASN A 1 328 ? -17.599 -4.379 25.166 1.00 89.62 328 ASN A O 1
ATOM 2607 N N . MET A 1 329 ? -16.062 -4.052 23.558 1.00 90.25 329 MET A N 1
ATOM 2608 C CA . MET A 1 329 ? -15.296 -3.051 24.314 1.00 90.25 329 MET A CA 1
ATOM 2609 C C . MET A 1 329 ? -16.108 -1.777 24.590 1.00 90.25 329 MET A C 1
ATOM 2611 O O . MET A 1 329 ? -15.979 -1.180 25.655 1.00 90.25 329 MET A O 1
ATOM 2615 N N . LEU A 1 330 ? -16.991 -1.386 23.667 1.00 88.69 330 LEU A N 1
ATOM 2616 C CA . LEU A 1 330 ? -17.869 -0.217 23.800 1.00 88.69 330 LEU A CA 1
ATOM 2617 C C . LEU A 1 330 ? -19.167 -0.498 24.575 1.00 88.69 330 LEU A C 1
ATOM 2619 O O . LEU A 1 330 ? -19.960 0.417 24.785 1.00 88.69 330 LEU A O 1
ATOM 2623 N N . SER A 1 331 ? -19.411 -1.745 24.999 1.00 78.06 331 SER A N 1
ATOM 2624 C CA . SER A 1 331 ? -20.665 -2.165 25.649 1.00 78.06 331 SER A CA 1
ATOM 2625 C C . SER A 1 331 ? -21.934 -1.866 24.825 1.00 78.06 331 SER A C 1
ATOM 2627 O O . SER A 1 331 ? -23.011 -1.645 25.382 1.00 78.06 331 SER A O 1
ATOM 2629 N N . VAL A 1 332 ? -21.833 -1.858 23.490 1.00 65.56 332 VAL A N 1
ATOM 2630 C CA . VAL A 1 332 ? -22.986 -1.666 22.594 1.00 65.56 332 VAL A CA 1
ATOM 2631 C C . VAL A 1 332 ? -23.728 -2.996 22.463 1.00 65.56 332 VAL A C 1
ATOM 2633 O O . VAL A 1 332 ? -23.156 -3.990 22.018 1.00 65.56 332 VAL A O 1
ATOM 2636 N N . SER A 1 333 ? -25.010 -3.032 22.841 1.00 54.75 333 SER A N 1
ATOM 2637 C CA . SER A 1 333 ? -25.824 -4.254 22.809 1.00 54.75 333 SER A CA 1
ATOM 2638 C C . SER A 1 333 ? -25.888 -4.862 21.403 1.00 54.75 333 SER A C 1
ATOM 2640 O O . SER A 1 333 ? -26.264 -4.177 20.448 1.00 54.75 333 SER A O 1
ATOM 2642 N N . LEU A 1 334 ? -25.582 -6.157 21.282 1.00 52.84 334 LEU A N 1
ATOM 2643 C CA . LEU A 1 334 ? -25.740 -6.914 20.040 1.00 52.84 334 LEU A CA 1
ATOM 2644 C C . LEU A 1 334 ? -27.214 -6.890 19.588 1.00 52.84 334 LEU A C 1
ATOM 2646 O O . LEU A 1 334 ? -28.096 -7.239 20.378 1.00 52.84 334 LEU A O 1
ATOM 2650 N N . PRO A 1 335 ? -27.513 -6.551 18.319 1.00 51.47 335 PRO A N 1
ATOM 2651 C CA . PRO A 1 335 ? -28.766 -6.967 17.711 1.00 51.47 335 PRO A CA 1
ATOM 2652 C C . PRO A 1 335 ? -28.834 -8.493 17.795 1.00 51.47 335 PRO A C 1
ATOM 2654 O O . PRO A 1 335 ? -27.875 -9.181 17.443 1.00 51.47 335 PRO A O 1
ATOM 2657 N N . SER A 1 336 ? -29.968 -9.017 18.249 1.00 50.31 336 SER A N 1
ATOM 2658 C CA . SER A 1 336 ? -30.238 -10.430 18.554 1.00 50.31 336 SER A CA 1
ATOM 2659 C C . SER A 1 336 ? -30.119 -11.410 17.369 1.00 50.31 336 SER A C 1
ATOM 2661 O O . SER A 1 336 ? -30.541 -12.559 17.476 1.00 50.31 336 SER A O 1
ATOM 2663 N N . SER A 1 337 ? -29.543 -10.987 16.242 1.00 49.84 337 SER A N 1
ATOM 2664 C CA . SER A 1 337 ? -29.362 -11.775 15.021 1.00 49.84 337 SER A CA 1
ATOM 2665 C C . SER A 1 337 ? -27.918 -12.209 14.733 1.00 49.84 337 SER A C 1
ATOM 2667 O O . SER A 1 337 ? -27.713 -12.950 13.774 1.00 49.84 337 SER A O 1
ATOM 2669 N N . TYR A 1 338 ? -26.920 -11.812 15.532 1.00 48.00 338 TYR A N 1
ATOM 2670 C CA . TYR A 1 338 ? -25.536 -12.262 15.336 1.00 48.00 338 TYR A CA 1
ATOM 2671 C C . TYR A 1 338 ? -25.171 -13.425 16.260 1.00 48.00 338 TYR A C 1
ATOM 2673 O O . TYR A 1 338 ? -25.425 -13.412 17.461 1.00 48.00 338 TYR A O 1
ATOM 2681 N N . THR A 1 339 ? -24.568 -14.451 15.660 1.00 58.66 339 THR A N 1
ATOM 2682 C CA . THR A 1 339 ? -24.013 -15.624 16.336 1.00 58.66 339 THR A CA 1
ATOM 2683 C C . THR A 1 339 ? -23.066 -15.225 17.464 1.00 58.66 339 THR A C 1
ATOM 2685 O O . THR A 1 339 ? -22.154 -14.435 17.229 1.00 58.66 339 THR A O 1
ATOM 2688 N N . LEU A 1 340 ? -23.271 -15.837 18.636 1.00 62.47 340 LEU A N 1
ATOM 2689 C CA . LEU A 1 340 ? -22.430 -15.747 19.836 1.00 62.47 340 LEU A CA 1
ATOM 2690 C C . LEU A 1 340 ? -20.934 -15.698 19.494 1.00 62.47 340 LEU A C 1
ATOM 2692 O O . LEU A 1 340 ? -20.448 -16.493 18.677 1.00 62.47 340 LEU A O 1
ATOM 2696 N N . SER A 1 341 ? -20.206 -14.792 20.148 1.00 67.69 341 SER A N 1
ATOM 26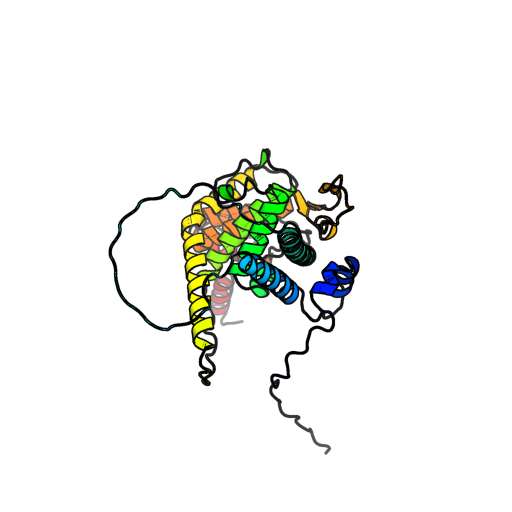97 C CA . SER A 1 341 ? -18.747 -14.721 20.065 1.00 67.69 341 SER A CA 1
ATOM 2698 C C . SER A 1 341 ? -18.106 -16.047 20.492 1.00 67.69 341 SER A C 1
ATOM 2700 O O . SER A 1 341 ? -18.714 -16.855 21.192 1.00 67.69 341 SER A O 1
ATOM 2702 N N . HIS A 1 342 ? -16.851 -16.298 20.104 1.00 64.81 342 HIS A N 1
ATOM 2703 C CA . HIS A 1 342 ? -16.143 -17.514 20.530 1.00 64.81 342 HIS A CA 1
ATOM 2704 C C . HIS A 1 342 ? -16.043 -17.644 22.054 1.00 64.81 342 HIS A C 1
ATOM 2706 O O . HIS A 1 342 ? -16.106 -18.758 22.567 1.00 64.81 342 HIS A O 1
ATOM 2712 N N . PHE A 1 343 ? -15.930 -16.521 22.768 1.00 73.75 343 PHE A N 1
ATOM 2713 C CA . PHE A 1 343 ? -15.949 -16.502 24.227 1.00 73.75 343 PHE A CA 1
ATOM 2714 C C . PHE A 1 343 ? -17.318 -16.920 24.770 1.00 73.75 343 PHE A C 1
ATOM 2716 O O . PHE A 1 343 ? -17.398 -17.825 25.593 1.00 73.75 343 PHE A O 1
ATOM 2723 N N . GLU A 1 344 ? -18.402 -16.338 24.257 1.00 74.56 344 GLU A N 1
ATOM 2724 C CA . GLU A 1 344 ? -19.757 -16.687 24.694 1.00 74.56 344 GLU A CA 1
ATOM 2725 C C . GLU A 1 344 ? -20.135 -18.118 24.303 1.00 74.56 344 GLU A C 1
ATOM 2727 O O . GLU A 1 344 ? -20.768 -18.805 25.090 1.00 74.56 344 GLU A O 1
ATOM 2732 N N . ARG A 1 345 ? -19.690 -18.618 23.144 1.00 76.00 345 ARG A N 1
ATOM 2733 C CA . ARG A 1 345 ? -19.827 -20.034 22.764 1.00 76.00 345 ARG A CA 1
ATOM 2734 C C . ARG A 1 345 ? -19.034 -20.954 23.684 1.00 76.00 345 ARG A C 1
ATOM 2736 O O . ARG A 1 345 ? -19.500 -22.047 23.982 1.00 76.00 345 ARG A O 1
ATOM 2743 N N . ALA A 1 346 ? -17.848 -20.541 24.127 1.00 76.62 346 ALA A N 1
ATOM 2744 C CA . ALA A 1 346 ? -17.047 -21.312 25.072 1.00 76.62 346 ALA A CA 1
ATOM 2745 C C . ALA A 1 346 ? -17.688 -21.338 26.470 1.00 76.62 346 ALA A C 1
ATOM 2747 O O . ALA A 1 346 ? -17.708 -22.387 27.110 1.00 76.62 346 ALA A O 1
ATOM 2748 N N . GLU A 1 347 ? -18.255 -20.220 26.927 1.00 82.44 347 GLU A N 1
ATOM 2749 C CA . GLU A 1 347 ? -19.018 -20.155 28.178 1.00 82.44 347 GLU A CA 1
ATOM 2750 C C . GLU A 1 347 ? -20.343 -20.926 28.077 1.00 82.44 347 GLU A C 1
ATOM 2752 O O . GLU A 1 347 ? -20.695 -21.684 28.979 1.00 82.44 347 GLU A O 1
ATOM 2757 N N . GLU A 1 348 ? -21.044 -20.841 26.948 1.00 81.56 348 GLU A N 1
ATOM 2758 C CA . GLU A 1 348 ? -22.255 -21.624 26.704 1.00 81.56 348 GLU A CA 1
ATOM 2759 C C . GLU A 1 348 ? -21.936 -23.128 26.642 1.00 81.56 348 GLU A C 1
ATOM 2761 O O . GLU A 1 348 ? -22.628 -23.934 27.255 1.00 81.56 348 GLU A O 1
ATOM 2766 N N . SER A 1 349 ? -20.832 -23.515 26.001 1.00 81.06 349 SER A N 1
ATOM 2767 C CA . SER A 1 349 ? -20.338 -24.894 26.000 1.00 81.06 349 SER A CA 1
ATOM 2768 C C . SER A 1 349 ? -19.990 -25.368 27.415 1.00 81.06 349 SER A C 1
ATOM 2770 O O . SER A 1 349 ? -20.415 -26.449 27.810 1.00 81.06 349 SER A O 1
ATOM 2772 N N . LYS A 1 350 ? -19.329 -24.545 28.246 1.00 83.06 350 LYS A N 1
ATOM 2773 C CA . LYS A 1 350 ? -19.101 -24.873 29.667 1.00 83.06 350 LYS A CA 1
ATOM 2774 C C . LYS A 1 350 ? -20.407 -25.093 30.427 1.00 83.06 350 LYS A C 1
ATOM 2776 O O . LYS A 1 350 ? -20.512 -26.057 31.179 1.00 83.06 350 LYS A O 1
ATOM 2781 N N . THR A 1 351 ? -21.400 -24.224 30.235 1.00 84.12 351 THR A N 1
ATOM 2782 C CA . THR A 1 351 ? -22.708 -24.371 30.901 1.00 84.12 351 THR A CA 1
ATOM 2783 C C . THR A 1 351 ? -23.495 -25.589 30.408 1.00 84.12 351 THR A C 1
ATOM 2785 O O . THR A 1 351 ? -24.318 -26.116 31.153 1.00 84.12 351 THR A O 1
ATOM 2788 N N . LYS A 1 352 ? -23.189 -26.091 29.205 1.00 86.12 352 LYS A N 1
ATOM 2789 C CA . LYS A 1 352 ? -23.718 -27.336 28.627 1.00 86.12 352 LYS A CA 1
ATOM 2790 C C . LYS A 1 352 ? -22.791 -28.551 28.812 1.00 86.12 352 LYS A C 1
ATOM 2792 O O . LYS A 1 352 ? -22.972 -29.550 28.134 1.00 86.12 352 LYS A O 1
ATOM 2797 N N . ASN A 1 353 ? -21.810 -28.507 29.724 1.00 82.00 353 ASN A N 1
ATOM 2798 C CA . ASN A 1 353 ? -20.848 -29.602 29.966 1.00 82.00 353 ASN A CA 1
ATOM 2799 C C . ASN A 1 353 ? -20.067 -30.069 28.723 1.00 82.00 353 ASN A C 1
ATOM 2801 O O . ASN A 1 353 ? -19.722 -31.244 28.605 1.00 82.00 353 ASN A O 1
ATOM 2805 N N . TYR A 1 354 ? -19.727 -29.143 27.832 1.00 77.81 354 TYR A N 1
ATOM 2806 C CA . TYR A 1 354 ? -19.009 -29.408 26.585 1.00 77.81 354 TYR A CA 1
ATOM 2807 C C . TYR A 1 354 ? -19.762 -30.300 25.582 1.00 77.81 354 TYR A C 1
ATOM 2809 O O . TYR A 1 354 ? -19.121 -30.867 24.696 1.00 77.81 354 TYR A O 1
ATOM 2817 N N . GLU A 1 355 ? -21.091 -30.411 25.709 1.00 58.97 355 GLU A N 1
ATOM 2818 C CA . GLU A 1 355 ? -21.968 -31.017 24.691 1.00 58.97 355 GLU A CA 1
ATOM 2819 C C . GLU A 1 355 ? -22.114 -30.163 23.426 1.00 58.97 355 GLU A C 1
ATOM 2821 O O . GLU A 1 355 ? -22.148 -28.908 23.530 1.00 58.97 355 GLU A O 1
#

Organism: Octopus bimaculoides (NCBI:txid37653)

Sequence (355 aa):
MSECVMSSSGRPSMGPITLPAVAWFEFLLDESLLEKHLKELNPDPTPGQMIVHFMQQAETHSNAALPTHNKTNSELSNNHTGSVDIKSEDIPEIKLPGFNKKVKALKILALKVAAFLQWDLEVLSKSLPLTMTQTLLLELVRTCVGSGSIEKVNTVQDYDNLSDEAAFSMQLFHRWSIETVVMDTFPNRPQKTSFVSVPGVQETMFTLAGINESLVRLLKDQIKSSVENLQTFLQSCRNLKVPTLSYFSIPTENTDPLENLSEHCVNISVNEFKTQVSYSLGMYFFHLEEYSEAYEMFKITEESFVPRGYYCRVNDEHLRGYLVACRNMLSVSLPSSYTLSHFERAEESKTKNYE